Protein AF-A0A4P6FYK3-F1 (afdb_monomer)

Sequence (187 aa):
MLRNHRLADVAHRIHAAAPQYAPLLVTPVASDKRKGEVVAFIGQQVCFFERGSRMPLTGQPIEVMITRALYHRNASGHFDRDRVRALVIRVVTQDDMLIAHDGFECSGSMCRTTAAGAIGHGVTTLTPGRTDIFEADNVNSRFCGREDVPVRPGRVWIKRADTRRDVIRIEGLARLEDAQFAPAVRK

pLDDT: mean 89.69, std 10.21, range [47.53, 98.5]

Structure (mmCIF, N/CA/C/O backbone):
data_AF-A0A4P6FYK3-F1
#
_entry.id   AF-A0A4P6FYK3-F1
#
loop_
_atom_site.group_PDB
_atom_site.id
_atom_site.type_symbol
_atom_site.label_atom_id
_atom_site.label_alt_id
_atom_site.label_comp_id
_atom_site.label_asym_id
_atom_site.label_entity_id
_atom_site.label_seq_id
_atom_site.pdbx_PDB_ins_code
_atom_site.Cartn_x
_atom_site.Cartn_y
_atom_site.Cartn_z
_atom_site.occupancy
_atom_site.B_iso_or_equiv
_atom_site.auth_seq_id
_atom_site.auth_comp_id
_atom_site.auth_asym_id
_atom_site.auth_atom_id
_atom_site.pdbx_PDB_model_num
ATOM 1 N N . MET A 1 1 ? 1.228 4.231 -35.978 1.00 54.12 1 MET A N 1
ATOM 2 C CA . MET A 1 1 ? 0.745 2.913 -35.497 1.00 54.12 1 MET A CA 1
ATOM 3 C C . MET A 1 1 ? 1.777 2.132 -34.671 1.00 54.12 1 MET A C 1
ATOM 5 O O . MET A 1 1 ? 1.382 1.548 -33.676 1.00 54.12 1 MET A O 1
ATOM 9 N N . LEU A 1 2 ? 3.085 2.177 -34.970 1.00 53.56 2 LEU A N 1
ATOM 10 C CA . LEU A 1 2 ? 4.131 1.417 -34.243 1.00 53.56 2 LEU A CA 1
ATOM 11 C C . LEU A 1 2 ? 4.300 1.745 -32.736 1.00 53.56 2 LEU A C 1
ATOM 13 O O . LEU A 1 2 ? 4.697 0.879 -31.963 1.00 53.56 2 LEU A O 1
ATOM 17 N N . ARG A 1 3 ? 3.979 2.970 -32.289 1.00 61.03 3 ARG A N 1
ATOM 18 C CA . ARG A 1 3 ? 4.087 3.372 -30.867 1.00 61.03 3 ARG A CA 1
ATOM 19 C C . ARG A 1 3 ? 3.059 2.684 -29.957 1.00 61.03 3 ARG A C 1
ATOM 21 O O . ARG A 1 3 ? 3.379 2.404 -28.808 1.00 61.03 3 ARG A O 1
ATOM 28 N N . ASN A 1 4 ? 1.863 2.386 -30.470 1.00 61.88 4 ASN A N 1
ATOM 29 C CA . ASN A 1 4 ? 0.769 1.835 -29.661 1.00 61.88 4 ASN A CA 1
ATOM 30 C C . ASN A 1 4 ? 0.973 0.346 -29.352 1.00 61.88 4 ASN A C 1
ATOM 32 O O . ASN A 1 4 ? 0.699 -0.074 -28.234 1.00 61.88 4 ASN A O 1
ATOM 36 N N . HIS A 1 5 ? 1.530 -0.426 -30.292 1.00 63.72 5 HIS A N 1
ATOM 37 C CA . HIS A 1 5 ? 1.876 -1.831 -30.049 1.00 63.72 5 HIS A CA 1
ATOM 38 C C . HIS A 1 5 ? 2.931 -1.969 -28.947 1.00 63.72 5 HIS A C 1
ATOM 40 O O . HIS A 1 5 ? 2.741 -2.719 -27.997 1.00 63.72 5 HIS A O 1
ATOM 46 N N . ARG A 1 6 ? 3.979 -1.134 -28.987 1.00 71.50 6 ARG A N 1
ATOM 47 C CA . ARG A 1 6 ? 5.052 -1.168 -27.984 1.00 71.50 6 ARG A CA 1
ATOM 48 C C . ARG A 1 6 ? 4.566 -0.846 -26.566 1.00 71.50 6 ARG A C 1
ATOM 50 O O . ARG A 1 6 ? 5.101 -1.398 -25.611 1.00 71.50 6 ARG A O 1
ATOM 57 N N . LEU A 1 7 ? 3.579 0.042 -26.414 1.00 77.25 7 LEU A N 1
ATOM 58 C CA . LEU A 1 7 ? 2.997 0.373 -25.105 1.00 77.25 7 LEU A CA 1
ATOM 59 C C . LEU A 1 7 ? 2.086 -0.743 -24.581 1.00 77.25 7 LEU A C 1
ATOM 61 O O . LEU A 1 7 ? 2.170 -1.075 -23.400 1.00 77.25 7 LEU A O 1
ATOM 65 N N . ALA A 1 8 ? 1.291 -1.365 -25.454 1.00 77.81 8 ALA A N 1
ATOM 66 C CA . ALA A 1 8 ? 0.470 -2.517 -25.090 1.00 77.81 8 ALA A CA 1
ATOM 67 C C . ALA A 1 8 ? 1.334 -3.704 -24.623 1.00 77.81 8 ALA A C 1
ATOM 69 O O . ALA A 1 8 ? 1.023 -4.328 -23.609 1.00 77.81 8 ALA A O 1
ATOM 70 N N . ASP A 1 9 ? 2.468 -3.950 -25.285 1.00 84.81 9 ASP A N 1
ATOM 71 C CA . ASP A 1 9 ? 3.418 -5.000 -24.898 1.00 84.81 9 ASP A CA 1
ATOM 72 C C . ASP A 1 9 ? 4.080 -4.726 -23.538 1.00 84.81 9 ASP A C 1
ATOM 74 O O . ASP A 1 9 ? 4.395 -5.647 -22.783 1.00 84.81 9 ASP A O 1
ATOM 78 N N . VAL A 1 10 ? 4.330 -3.455 -23.202 1.00 84.62 10 VAL A N 1
ATOM 79 C CA . VAL A 1 10 ? 4.839 -3.071 -21.874 1.00 84.62 10 VAL A CA 1
ATOM 80 C C . VAL A 1 10 ? 3.760 -3.281 -20.813 1.00 84.62 10 VAL A C 1
ATOM 82 O O . VAL A 1 10 ? 4.032 -3.942 -19.815 1.00 84.62 10 VAL A O 1
ATOM 85 N N . ALA A 1 11 ? 2.536 -2.801 -21.042 1.00 83.12 11 ALA A N 1
ATOM 86 C CA . ALA A 1 11 ? 1.423 -2.983 -20.110 1.00 83.12 11 ALA A CA 1
ATOM 87 C C . ALA A 1 11 ? 1.133 -4.473 -19.847 1.00 83.12 11 ALA A C 1
ATOM 89 O O . ALA A 1 11 ? 0.970 -4.881 -18.696 1.00 83.12 11 ALA A O 1
ATOM 90 N N . HIS A 1 12 ? 1.155 -5.306 -20.892 1.00 84.25 12 HIS A N 1
ATOM 91 C CA . HIS A 1 12 ? 1.000 -6.755 -20.765 1.00 84.25 12 HIS A CA 1
ATOM 92 C C . HIS A 1 12 ? 2.110 -7.380 -19.906 1.00 84.25 12 HIS A C 1
ATOM 94 O O . HIS A 1 12 ? 1.827 -8.181 -19.016 1.00 84.25 12 HIS A O 1
ATOM 100 N N . ARG A 1 13 ? 3.373 -6.988 -20.122 1.00 88.31 13 ARG A N 1
ATOM 101 C CA . ARG A 1 13 ? 4.505 -7.475 -19.316 1.00 88.31 13 ARG A CA 1
ATOM 102 C C . ARG A 1 13 ? 4.402 -7.060 -17.852 1.00 88.31 13 ARG A C 1
ATOM 104 O O . ARG A 1 13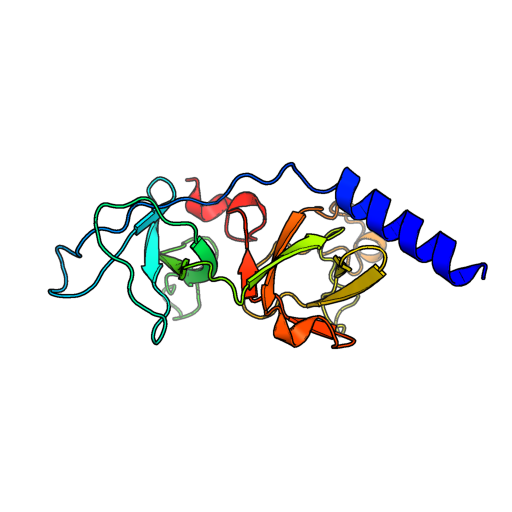 ? 4.632 -7.898 -16.986 1.00 88.31 13 ARG A O 1
ATOM 111 N N . ILE A 1 14 ? 4.006 -5.817 -17.575 1.00 89.94 14 ILE A N 1
ATOM 112 C CA . ILE A 1 14 ? 3.766 -5.333 -16.206 1.00 89.94 14 ILE A CA 1
ATOM 113 C C . ILE A 1 14 ? 2.693 -6.190 -15.526 1.00 89.94 14 ILE A C 1
ATOM 115 O O . ILE A 1 14 ? 2.888 -6.662 -14.408 1.00 89.94 14 ILE A O 1
ATOM 119 N N . HIS A 1 15 ? 1.576 -6.442 -16.211 1.00 87.31 15 HIS A N 1
ATOM 120 C CA . HIS A 1 15 ? 0.501 -7.271 -15.671 1.00 87.31 15 HIS A CA 1
ATOM 121 C C . HIS A 1 15 ? 0.919 -8.718 -15.412 1.00 87.31 15 HIS A C 1
ATOM 123 O O . HIS A 1 15 ? 0.510 -9.275 -14.396 1.00 87.31 15 HIS A O 1
ATOM 129 N N . ALA A 1 16 ? 1.712 -9.309 -16.307 1.00 86.94 16 ALA A N 1
ATOM 130 C CA . ALA A 1 16 ? 2.191 -10.681 -16.173 1.00 86.94 16 ALA A CA 1
ATOM 131 C C . ALA A 1 16 ? 3.235 -10.840 -15.055 1.00 86.94 16 ALA A C 1
ATOM 133 O O . ALA A 1 16 ? 3.285 -11.884 -14.412 1.00 86.94 16 ALA A O 1
ATOM 134 N N . ALA A 1 17 ? 4.061 -9.815 -14.824 1.00 90.12 17 ALA A N 1
ATOM 135 C CA . ALA A 1 17 ? 5.091 -9.831 -13.789 1.00 90.12 17 ALA A CA 1
ATOM 136 C C . ALA A 1 17 ? 4.541 -9.517 -12.389 1.00 90.12 17 ALA A C 1
ATOM 138 O O . ALA A 1 17 ? 5.078 -10.000 -11.392 1.00 90.12 17 ALA A O 1
ATOM 139 N N . ALA A 1 18 ? 3.486 -8.702 -12.298 1.00 89.00 18 ALA A N 1
ATOM 140 C CA . ALA A 1 18 ? 2.879 -8.354 -11.023 1.00 89.00 18 ALA A CA 1
ATOM 141 C C . ALA A 1 18 ? 2.215 -9.585 -10.375 1.00 89.00 18 ALA A C 1
ATOM 143 O O . ALA A 1 18 ? 1.457 -10.296 -11.042 1.00 89.00 18 ALA A O 1
ATOM 144 N N . PRO A 1 19 ? 2.411 -9.809 -9.063 1.00 91.62 19 PRO A N 1
ATOM 145 C CA . PRO A 1 19 ? 1.753 -10.891 -8.345 1.00 91.62 19 PRO A CA 1
ATOM 146 C C . PRO A 1 19 ? 0.232 -10.896 -8.535 1.00 91.62 19 PRO A C 1
ATOM 148 O O . PRO A 1 19 ? -0.406 -9.844 -8.716 1.00 91.62 19 PRO A O 1
ATOM 151 N N . GLN A 1 20 ? -0.361 -12.092 -8.449 1.00 93.44 20 GLN A N 1
ATOM 152 C CA . GLN A 1 20 ? -1.813 -12.228 -8.448 1.00 93.44 20 GLN A CA 1
ATOM 153 C C . GLN A 1 20 ? -2.395 -11.401 -7.302 1.00 93.44 20 GLN A C 1
ATOM 155 O O . GLN A 1 20 ? -1.904 -11.415 -6.174 1.00 93.44 20 GLN A O 1
ATOM 160 N N . TYR A 1 21 ? -3.437 -10.645 -7.622 1.00 94.19 21 TYR A N 1
ATOM 161 C CA . TYR A 1 21 ? -4.098 -9.804 -6.648 1.00 94.19 21 TYR A CA 1
ATOM 162 C C . TYR A 1 21 ? -4.925 -10.652 -5.682 1.00 94.19 21 TYR A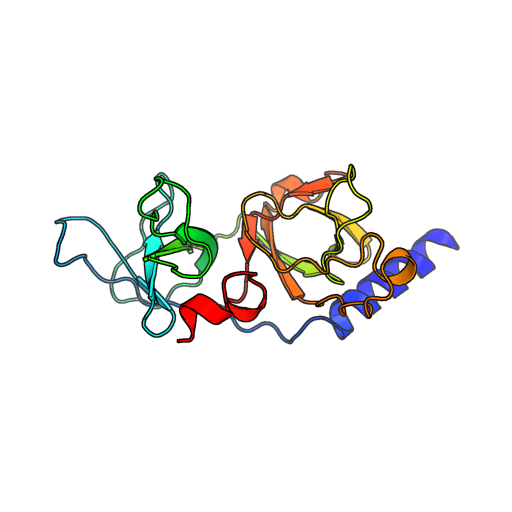 C 1
ATOM 164 O O . TYR A 1 21 ? -5.814 -11.394 -6.100 1.00 94.19 21 TYR A O 1
ATOM 172 N N . ALA A 1 22 ? -4.634 -10.484 -4.398 1.00 95.38 22 ALA A N 1
ATOM 173 C CA . ALA A 1 22 ? -5.471 -10.914 -3.296 1.00 95.38 22 ALA A CA 1
ATOM 174 C C . ALA A 1 22 ? -5.883 -9.652 -2.517 1.00 95.38 22 ALA A C 1
ATOM 176 O O . ALA A 1 22 ? -4.989 -8.906 -2.103 1.00 95.38 22 ALA A O 1
ATOM 177 N N . PRO A 1 23 ? -7.190 -9.384 -2.340 1.00 96.50 23 PRO A N 1
ATOM 178 C CA . PRO A 1 23 ? -7.662 -8.252 -1.552 1.00 96.50 23 PRO A CA 1
ATOM 179 C C . PRO A 1 23 ? -7.079 -8.262 -0.140 1.00 96.50 23 PRO A C 1
ATOM 181 O O . PRO A 1 23 ? -7.090 -9.292 0.540 1.00 96.50 23 PRO A O 1
ATOM 184 N N . LEU A 1 24 ? -6.609 -7.105 0.326 1.00 97.25 24 LEU A N 1
ATOM 185 C CA . LEU A 1 24 ? -6.179 -6.947 1.710 1.00 97.25 24 LEU A CA 1
ATOM 186 C C . LEU A 1 24 ? -7.412 -6.702 2.577 1.00 97.25 24 LEU A C 1
ATOM 188 O O . LEU A 1 24 ? -7.876 -5.572 2.740 1.00 97.25 24 LEU A O 1
ATOM 192 N N . LEU A 1 25 ? -7.965 -7.794 3.097 1.00 98.19 25 LEU A N 1
ATOM 193 C CA . LEU A 1 25 ? -9.151 -7.764 3.940 1.00 98.19 25 LEU A CA 1
ATOM 194 C C . LEU A 1 25 ? -8.775 -7.611 5.412 1.00 98.19 25 LEU A C 1
ATOM 196 O O . LEU A 1 25 ? -7.881 -8.290 5.917 1.00 98.19 25 LEU A O 1
ATOM 200 N N . VAL A 1 26 ? -9.512 -6.761 6.118 1.00 98.12 26 VAL A N 1
ATOM 201 C CA . VAL A 1 26 ? -9.439 -6.635 7.577 1.00 98.12 26 VAL A CA 1
ATOM 202 C C . VAL A 1 26 ? -10.841 -6.627 8.170 1.00 98.12 26 VAL A C 1
ATOM 204 O O . VAL A 1 26 ? -11.791 -6.203 7.518 1.00 98.12 26 VAL A O 1
ATOM 207 N N . THR A 1 27 ? -10.976 -7.061 9.423 1.00 98.50 27 THR A N 1
ATOM 208 C CA . THR A 1 27 ? -12.233 -6.929 10.175 1.00 98.50 27 THR A CA 1
ATOM 209 C C . THR A 1 27 ? -12.091 -5.776 11.168 1.00 98.50 27 THR A C 1
ATOM 211 O O . THR A 1 27 ? -11.293 -5.891 12.102 1.00 98.50 27 THR A O 1
ATOM 214 N N . PRO A 1 28 ? -12.809 -4.653 10.987 1.00 98.25 28 PRO A N 1
ATOM 215 C CA . PRO A 1 28 ? -12.739 -3.532 11.908 1.00 98.25 28 PRO A CA 1
ATOM 216 C C . PRO A 1 28 ? -13.360 -3.900 13.253 1.00 98.25 28 PRO A C 1
ATOM 218 O O . PRO A 1 28 ? -14.402 -4.555 13.314 1.00 98.25 28 PRO A O 1
ATOM 221 N N . VAL A 1 29 ? -12.755 -3.432 14.336 1.00 97.88 29 VAL A N 1
ATOM 222 C CA . VAL A 1 29 ? -13.224 -3.639 15.707 1.00 97.88 29 VAL A CA 1
ATOM 223 C C . VAL A 1 29 ? -13.247 -2.311 16.452 1.00 97.88 29 VAL A C 1
ATOM 225 O O . VAL A 1 29 ? -12.464 -1.404 16.161 1.00 97.88 29 VAL A O 1
ATOM 228 N N . ALA A 1 30 ? -14.161 -2.178 17.410 1.00 97.19 30 ALA A N 1
ATOM 229 C CA . ALA A 1 30 ? -14.177 -1.017 18.288 1.00 97.19 30 ALA A CA 1
ATOM 230 C C . ALA A 1 30 ? -12.888 -0.980 19.123 1.00 97.19 30 ALA A C 1
ATOM 232 O O . ALA A 1 30 ? -12.430 -2.013 19.612 1.00 97.19 30 ALA A O 1
ATOM 233 N N . SER A 1 31 ? -12.304 0.206 19.290 1.00 95.75 31 SER A N 1
ATOM 234 C CA . SER A 1 31 ? -11.166 0.381 20.186 1.00 95.75 31 SER A CA 1
ATOM 235 C C . SER A 1 31 ? -11.611 0.233 21.641 1.00 95.75 31 SER A C 1
ATOM 237 O O . SER A 1 31 ? -12.523 0.916 22.106 1.00 95.75 31 SER A O 1
ATOM 239 N N . ASP A 1 32 ? -10.905 -0.619 22.373 1.00 93.25 32 ASP A N 1
ATOM 240 C CA . ASP A 1 32 ? -10.979 -0.767 23.826 1.00 93.25 32 ASP A CA 1
ATOM 241 C C . ASP A 1 32 ? -10.421 0.460 24.569 1.00 93.25 32 ASP A C 1
ATOM 243 O O . ASP A 1 32 ? -10.887 0.810 25.652 1.00 93.25 32 ASP A O 1
ATOM 247 N N . LYS A 1 33 ? -9.440 1.149 23.974 1.00 93.25 33 LYS A N 1
ATOM 248 C CA . LYS A 1 33 ? -8.778 2.316 24.577 1.00 93.25 33 LYS A CA 1
ATOM 249 C C . LYS A 1 33 ? -9.523 3.627 24.375 1.00 93.25 33 LYS A C 1
ATOM 251 O O . LYS A 1 33 ? -9.346 4.547 25.174 1.00 93.25 33 LYS A O 1
ATOM 256 N N . ARG A 1 34 ? -10.284 3.769 23.287 1.00 90.38 34 ARG A N 1
ATOM 257 C CA . ARG A 1 34 ? -10.945 5.031 22.928 1.00 90.38 34 ARG A CA 1
ATOM 258 C C . ARG A 1 34 ? -12.349 4.791 22.402 1.00 90.38 34 ARG A C 1
ATOM 260 O O . ARG A 1 34 ? -12.545 4.285 21.300 1.00 90.38 34 ARG A O 1
ATOM 267 N N . LYS A 1 35 ? -13.337 5.226 23.185 1.00 91.38 35 LYS A N 1
ATOM 268 C CA . LYS A 1 35 ? -14.753 5.105 22.836 1.00 91.38 35 LYS A CA 1
ATOM 269 C C . LYS A 1 35 ? -15.036 5.804 21.502 1.00 91.38 35 LYS A C 1
ATOM 271 O O . LYS A 1 35 ? -14.762 6.990 21.354 1.00 91.38 35 LYS A O 1
ATOM 276 N N . GLY A 1 36 ? -15.611 5.060 20.559 1.00 87.81 36 GLY A N 1
ATOM 277 C CA . GLY A 1 36 ? -15.981 5.562 19.233 1.00 87.81 36 GLY A CA 1
ATOM 278 C C . GLY A 1 36 ? -14.868 5.508 18.182 1.00 87.81 36 GLY A C 1
ATOM 279 O O . GLY A 1 36 ? -15.151 5.769 17.016 1.00 87.81 36 GLY A O 1
ATOM 280 N N . GLU A 1 37 ? -13.633 5.140 18.545 1.00 93.31 37 GLU A N 1
ATOM 281 C CA . GLU A 1 37 ? -12.601 4.834 17.550 1.00 93.31 37 GLU A CA 1
ATOM 282 C C . GLU A 1 37 ? -12.736 3.387 17.057 1.00 93.31 37 GLU A C 1
ATOM 284 O O . GLU A 1 37 ? -13.125 2.482 17.799 1.00 93.31 37 GLU A O 1
ATOM 289 N N . VAL A 1 38 ? -12.388 3.175 15.789 1.00 96.75 38 VAL A N 1
ATOM 290 C CA . VAL A 1 38 ? -12.360 1.862 15.142 1.00 96.75 38 VAL A CA 1
ATOM 291 C C . VAL A 1 38 ? -10.923 1.566 14.726 1.00 96.75 38 VAL A C 1
ATOM 293 O O . VAL A 1 38 ? -10.230 2.432 14.188 1.00 96.75 38 VAL A O 1
ATOM 296 N N . VAL A 1 39 ? -10.476 0.342 14.980 1.00 97.88 39 VAL A N 1
ATOM 297 C CA . VAL A 1 39 ? -9.152 -0.158 14.598 1.00 97.88 39 VAL A CA 1
ATOM 298 C C . VAL A 1 39 ? -9.295 -1.453 13.813 1.00 97.88 39 VAL A C 1
ATOM 300 O O . VAL A 1 39 ? -10.368 -2.049 13.757 1.00 97.88 39 VAL A O 1
ATOM 303 N N . ALA A 1 40 ? -8.214 -1.890 13.190 1.00 98.19 40 ALA A N 1
ATOM 304 C CA . ALA A 1 40 ? -8.129 -3.206 12.579 1.00 98.19 40 ALA A CA 1
ATOM 305 C C . ALA A 1 40 ? -6.731 -3.790 12.793 1.00 98.19 40 ALA A C 1
ATOM 307 O O . ALA A 1 40 ? -5.853 -3.125 13.348 1.00 98.19 40 ALA A O 1
ATOM 308 N N . PHE A 1 41 ? -6.519 -5.021 12.341 1.00 97.81 41 PHE A N 1
ATOM 309 C CA . PHE A 1 41 ? -5.238 -5.707 12.465 1.00 97.81 41 PHE A CA 1
ATOM 310 C C . PHE A 1 41 ? -4.846 -6.349 11.137 1.00 97.81 41 PHE A C 1
ATOM 312 O O . PHE A 1 41 ? -5.687 -6.931 10.453 1.00 97.81 41 PHE A O 1
ATOM 319 N N . ILE A 1 42 ? -3.563 -6.243 10.791 1.00 96.38 42 ILE A N 1
ATOM 320 C CA . ILE A 1 42 ? -2.922 -7.010 9.718 1.00 96.38 42 ILE A CA 1
ATOM 321 C C . ILE A 1 42 ? -1.873 -7.886 10.400 1.00 96.38 42 ILE A C 1
ATOM 323 O O . ILE A 1 42 ? -0.870 -7.382 10.907 1.00 96.38 42 ILE A O 1
ATOM 327 N N . GLY A 1 43 ? -2.134 -9.192 10.486 1.00 93.62 43 GLY A N 1
ATOM 328 C CA . GLY A 1 43 ? -1.387 -10.059 11.399 1.00 93.62 43 GLY A CA 1
ATOM 329 C C . GLY A 1 43 ? -1.541 -9.568 12.843 1.00 93.62 43 GLY A C 1
ATOM 330 O O . GLY A 1 43 ? -2.658 -9.370 13.313 1.00 93.62 43 GLY A O 1
ATOM 331 N N . GLN A 1 44 ? -0.424 -9.327 13.530 1.00 94.38 44 GLN A N 1
ATOM 332 C CA . GLN A 1 44 ? -0.413 -8.771 14.893 1.00 94.38 44 GLN A CA 1
ATOM 333 C C . GLN A 1 44 ? -0.344 -7.235 14.924 1.00 94.38 44 GLN A C 1
ATOM 335 O O . GLN A 1 44 ? -0.442 -6.616 15.984 1.00 94.38 44 GLN A O 1
ATOM 340 N N . GLN A 1 45 ? -0.185 -6.592 13.767 1.00 97.00 45 GLN A N 1
ATOM 341 C CA . GLN A 1 45 ? 0.050 -5.160 13.697 1.00 97.00 45 GLN A CA 1
ATOM 342 C C . GLN A 1 45 ? -1.257 -4.377 13.750 1.00 97.00 45 GLN A C 1
ATOM 344 O O . GLN A 1 45 ? -2.109 -4.482 12.865 1.00 97.00 45 GLN A O 1
ATOM 349 N N . VAL A 1 46 ? -1.380 -3.522 14.768 1.00 97.31 46 VAL A N 1
ATOM 350 C CA . VAL A 1 46 ? -2.507 -2.592 14.883 1.00 97.31 46 VAL A CA 1
ATOM 351 C C . VAL A 1 46 ? -2.515 -1.589 13.729 1.00 97.31 46 VAL A C 1
ATOM 353 O O . VAL A 1 46 ? -1.480 -1.023 13.355 1.00 97.31 46 VAL A O 1
ATOM 356 N N . CYS A 1 47 ? -3.704 -1.360 13.186 1.00 98.12 47 CYS A N 1
ATOM 357 C CA . CYS A 1 47 ? -3.969 -0.464 12.074 1.00 98.12 47 CYS A CA 1
ATOM 358 C C . CYS A 1 47 ? -5.020 0.577 12.471 1.00 98.12 47 CYS A C 1
ATOM 360 O O . CYS A 1 47 ? -6.063 0.247 13.040 1.00 98.12 47 CYS A O 1
ATOM 362 N N . PHE A 1 48 ? -4.761 1.835 12.125 1.00 97.69 48 PHE A N 1
ATOM 363 C CA . PHE A 1 48 ? -5.694 2.943 12.298 1.00 97.69 48 PHE A CA 1
ATOM 364 C C . PHE A 1 48 ? -6.286 3.346 10.957 1.00 97.69 48 PHE A C 1
ATOM 366 O O . PHE A 1 48 ? -5.557 3.489 9.974 1.00 97.69 48 PHE A O 1
ATOM 373 N N . PHE A 1 49 ? -7.588 3.606 10.926 1.00 97.38 49 PHE A N 1
ATOM 374 C CA . PHE A 1 49 ? -8.208 4.194 9.747 1.00 97.38 49 PHE A CA 1
ATOM 375 C C . PHE A 1 49 ? -7.766 5.652 9.570 1.00 97.38 49 PHE A C 1
ATOM 377 O O . PHE A 1 49 ? -7.615 6.406 10.537 1.00 97.38 49 PHE A O 1
ATOM 384 N N . GLU A 1 50 ? -7.521 6.051 8.324 1.00 95.56 50 GLU A N 1
ATOM 385 C CA . GLU A 1 50 ? -7.084 7.399 7.983 1.00 95.56 50 GLU A CA 1
ATOM 386 C C . GLU A 1 50 ? -8.092 8.452 8.470 1.00 95.56 50 GLU A C 1
ATOM 388 O O . GLU A 1 50 ? -9.307 8.322 8.296 1.00 95.56 50 GLU A O 1
ATOM 393 N N . ARG A 1 51 ? -7.588 9.527 9.085 1.00 92.19 51 ARG A N 1
ATOM 394 C CA . ARG A 1 51 ? -8.434 10.611 9.598 1.00 92.19 51 ARG A CA 1
ATOM 395 C C . ARG A 1 51 ? -9.174 11.300 8.454 1.00 92.19 51 ARG A C 1
ATOM 397 O O . ARG A 1 51 ? -8.568 11.629 7.441 1.00 92.19 51 ARG A O 1
ATOM 404 N N . GLY A 1 52 ? -10.464 11.558 8.650 1.00 88.56 52 GLY A N 1
ATOM 405 C CA . GLY A 1 52 ? -11.324 12.177 7.638 1.00 88.56 52 GLY A CA 1
ATOM 406 C C . GLY A 1 52 ? -11.849 11.203 6.579 1.00 88.56 52 GLY A C 1
ATOM 407 O O . GLY A 1 52 ? -12.690 11.594 5.777 1.00 88.56 52 GLY A O 1
ATOM 408 N N . SER A 1 53 ? -11.410 9.939 6.589 1.00 89.06 53 SER A N 1
ATOM 409 C CA . SER A 1 53 ? -12.047 8.891 5.790 1.00 89.06 53 SER A CA 1
ATOM 410 C C . SER A 1 53 ? -13.357 8.427 6.435 1.00 89.06 53 SER A C 1
ATOM 412 O O . SER A 1 53 ? -13.580 8.598 7.638 1.00 89.06 53 SER A O 1
ATOM 414 N N . ARG A 1 54 ? -14.244 7.832 5.630 1.00 88.69 54 ARG A N 1
ATOM 415 C CA . ARG A 1 54 ? -15.472 7.210 6.132 1.00 88.69 54 ARG A CA 1
ATOM 416 C C . ARG A 1 54 ? -15.103 6.051 7.059 1.00 88.69 54 ARG A C 1
ATOM 418 O O . ARG A 1 54 ? -14.455 5.102 6.622 1.00 88.69 54 ARG A O 1
ATOM 425 N N . MET A 1 55 ? -15.541 6.116 8.316 1.00 93.12 55 MET A N 1
ATOM 426 C CA . MET A 1 5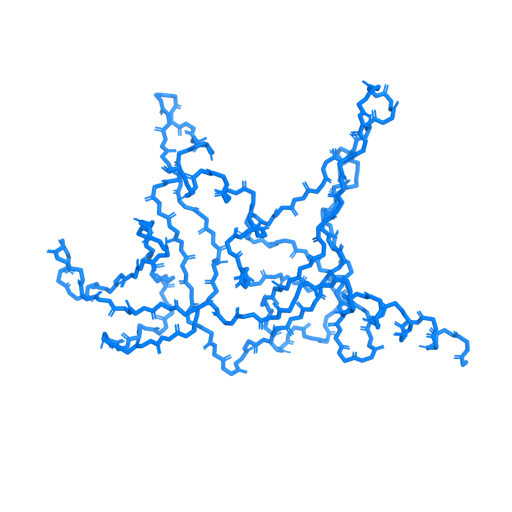5 ? -15.343 5.015 9.257 1.00 93.12 55 MET A CA 1
ATOM 427 C C . MET A 1 55 ? -16.183 3.802 8.844 1.00 93.12 55 MET A C 1
ATOM 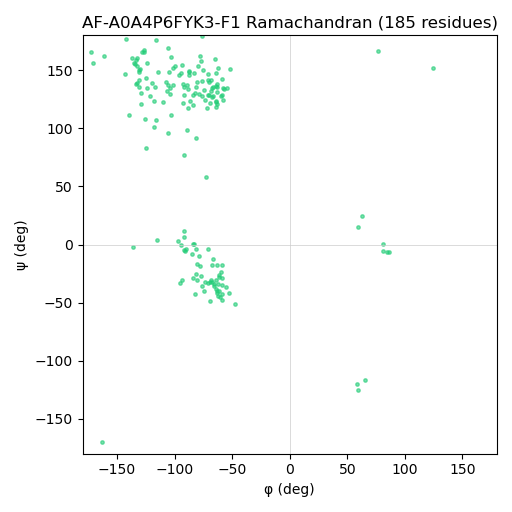429 O O . MET A 1 55 ? -17.370 3.964 8.537 1.00 93.12 55 MET A O 1
ATOM 433 N N . PRO A 1 56 ? -15.591 2.599 8.812 1.00 95.06 56 PRO A N 1
ATOM 434 C CA . PRO A 1 56 ? -16.328 1.396 8.470 1.00 95.06 56 PRO A CA 1
ATOM 435 C C . PRO A 1 56 ? -17.177 0.893 9.638 1.00 95.06 56 PRO A C 1
ATOM 437 O O . PRO A 1 56 ? -16.941 1.228 10.800 1.00 95.06 56 PRO A O 1
ATOM 440 N N . LEU A 1 57 ? -18.143 0.033 9.317 1.00 95.25 57 LEU A N 1
ATOM 441 C CA . LEU A 1 57 ? -18.870 -0.739 10.318 1.00 95.25 57 LEU A CA 1
ATOM 442 C C . LEU A 1 57 ? -17.951 -1.807 10.921 1.00 95.25 57 LEU A C 1
ATOM 444 O O . LEU A 1 57 ? -17.143 -2.422 10.225 1.00 95.25 57 LEU A O 1
ATOM 448 N N . THR A 1 58 ? -18.082 -2.031 12.224 1.00 97.25 58 THR A N 1
ATOM 449 C CA . THR A 1 58 ? -17.326 -3.065 12.935 1.00 97.25 58 THR A CA 1
ATOM 450 C C . THR A 1 58 ? -17.866 -4.461 12.638 1.00 97.25 58 THR A C 1
ATOM 452 O O . THR A 1 58 ? -19.066 -4.637 12.438 1.00 97.25 58 THR A O 1
ATOM 455 N N . GLY A 1 59 ? -16.991 -5.466 12.678 1.00 97.75 59 GLY A N 1
ATOM 456 C CA . GLY A 1 59 ? -17.353 -6.884 12.604 1.00 97.75 59 GLY A CA 1
ATOM 457 C C . GLY A 1 59 ? -17.540 -7.444 11.194 1.00 97.75 59 GLY A C 1
ATOM 458 O O . GLY A 1 59 ? -17.698 -8.652 11.053 1.00 97.75 59 GLY A O 1
ATOM 459 N N . GLN A 1 60 ? -17.490 -6.611 10.152 1.00 96.75 60 GLN A N 1
ATOM 460 C CA . GLN A 1 60 ? -17.570 -7.063 8.761 1.00 96.75 60 GLN A CA 1
ATOM 461 C C . GLN A 1 60 ? -16.200 -6.974 8.085 1.00 96.75 60 GLN A C 1
ATOM 463 O O . GLN A 1 60 ? -15.560 -5.925 8.180 1.00 96.75 60 GLN A O 1
ATOM 468 N N . PRO A 1 61 ? -15.742 -8.029 7.388 1.00 98.06 61 PRO A N 1
ATOM 469 C CA . PRO A 1 61 ? -14.549 -7.941 6.562 1.00 98.06 61 PRO A CA 1
ATOM 470 C C . PRO A 1 61 ? -14.714 -6.856 5.497 1.00 98.06 61 PRO A C 1
ATOM 472 O O . PRO A 1 61 ? -15.702 -6.838 4.763 1.00 98.06 61 PRO A O 1
ATOM 475 N N . ILE A 1 62 ? -13.736 -5.964 5.407 1.00 97.81 62 ILE A N 1
ATOM 476 C CA . ILE A 1 62 ? -13.676 -4.912 4.397 1.00 97.81 62 ILE A CA 1
ATOM 477 C C . ILE A 1 62 ? -12.317 -4.920 3.726 1.00 97.81 62 ILE A C 1
ATOM 479 O O . ILE A 1 62 ? -11.306 -5.260 4.342 1.00 97.81 62 ILE A O 1
ATOM 483 N N . GLU A 1 63 ? -12.294 -4.487 2.474 1.00 98.31 63 GLU A N 1
ATOM 484 C CA . GLU A 1 63 ? -11.045 -4.263 1.776 1.00 98.31 63 GLU A CA 1
ATOM 485 C C . GLU A 1 63 ? -10.429 -2.912 2.143 1.00 98.31 63 GLU A C 1
ATOM 487 O O . GLU A 1 63 ? -11.104 -1.875 2.188 1.00 98.31 63 GLU A O 1
ATOM 492 N N . VAL A 1 64 ? -9.121 -2.928 2.389 1.00 98.31 64 VAL A N 1
ATOM 493 C CA . VAL A 1 64 ? -8.346 -1.742 2.734 1.00 98.31 64 VAL A CA 1
ATOM 494 C C . VAL A 1 64 ? -7.059 -1.653 1.924 1.00 98.31 64 VAL A C 1
ATOM 496 O O . VAL A 1 64 ? -6.542 -2.633 1.399 1.00 98.31 64 VAL A O 1
ATOM 499 N N . MET A 1 65 ? -6.515 -0.446 1.863 1.00 98.06 65 MET A N 1
ATOM 500 C CA . MET A 1 65 ? -5.166 -0.170 1.382 1.00 98.06 65 MET A CA 1
ATOM 501 C C . MET A 1 65 ? -4.303 0.354 2.528 1.00 98.06 65 MET A C 1
ATOM 503 O O . MET A 1 65 ? -4.810 1.044 3.418 1.00 98.06 65 MET A O 1
ATOM 507 N N . ILE A 1 66 ? -3.001 0.069 2.502 1.00 98.12 66 ILE A N 1
ATOM 508 C CA . ILE A 1 66 ? -2.044 0.615 3.477 1.00 98.12 66 ILE A CA 1
ATOM 509 C C . ILE A 1 66 ? -1.523 1.947 2.945 1.00 98.12 66 ILE A C 1
ATOM 511 O O . ILE A 1 66 ? -0.886 1.985 1.896 1.00 98.12 66 ILE A O 1
ATOM 515 N N . THR A 1 67 ? -1.773 3.043 3.656 1.00 97.12 67 THR A N 1
ATOM 516 C CA . THR A 1 67 ? -1.398 4.385 3.184 1.00 97.12 67 THR A CA 1
ATOM 517 C C . THR A 1 67 ? -0.036 4.834 3.703 1.00 97.12 67 THR A C 1
ATOM 519 O O . THR A 1 67 ? 0.654 5.584 3.018 1.00 97.12 67 THR A O 1
ATOM 522 N N . ARG A 1 68 ? 0.369 4.390 4.902 1.00 95.62 68 ARG A N 1
ATOM 523 C CA . ARG A 1 68 ? 1.694 4.651 5.503 1.00 95.62 68 ARG A CA 1
ATOM 524 C C . ARG A 1 68 ? 1.906 3.850 6.786 1.00 95.62 68 ARG A C 1
ATOM 526 O O . ARG A 1 68 ? 0.939 3.397 7.401 1.00 95.62 68 ARG A O 1
ATOM 533 N N . ALA A 1 69 ? 3.148 3.782 7.255 1.00 96.62 69 ALA A N 1
ATOM 534 C CA . ALA A 1 69 ? 3.465 3.340 8.609 1.00 96.62 69 ALA A CA 1
ATOM 535 C C . ALA A 1 69 ? 3.585 4.519 9.591 1.00 96.62 69 ALA A C 1
ATOM 537 O O . ALA A 1 69 ? 3.874 5.663 9.230 1.00 96.62 69 ALA A O 1
ATOM 538 N N . LEU A 1 70 ? 3.345 4.232 10.868 1.00 96.12 70 LEU A N 1
ATOM 539 C CA . LEU A 1 70 ? 3.659 5.100 11.996 1.00 96.12 70 LEU A CA 1
ATOM 540 C C . LEU A 1 70 ? 4.807 4.466 12.768 1.00 96.12 70 LEU A C 1
ATOM 542 O O . LEU A 1 70 ? 4.670 3.352 13.263 1.00 96.12 70 LEU A O 1
ATOM 546 N N . TYR A 1 71 ? 5.902 5.196 12.919 1.00 95.75 71 TYR A N 1
ATOM 547 C CA . TYR A 1 71 ? 7.113 4.710 13.573 1.00 95.75 71 TYR A CA 1
ATOM 548 C C . TYR A 1 71 ? 7.206 5.195 15.020 1.00 95.75 71 TYR A C 1
ATOM 550 O O . TYR A 1 71 ? 6.663 6.249 15.381 1.00 95.75 71 TYR A O 1
ATOM 558 N N . HIS A 1 72 ? 7.915 4.438 15.856 1.00 95.25 72 HIS A N 1
ATOM 559 C CA . HIS A 1 72 ? 8.393 4.954 17.136 1.00 95.25 72 HIS A CA 1
ATOM 560 C C . HIS A 1 72 ? 9.417 6.078 16.919 1.00 95.25 72 HIS A C 1
ATOM 562 O O . HIS A 1 72 ? 9.995 6.215 15.842 1.00 95.25 72 HIS A O 1
ATOM 568 N N . ARG A 1 73 ? 9.628 6.907 17.946 1.00 94.69 73 ARG A N 1
ATOM 569 C CA . ARG A 1 73 ? 10.748 7.855 17.980 1.00 94.69 73 ARG A CA 1
ATOM 570 C C . ARG A 1 73 ? 11.850 7.294 18.874 1.00 94.69 73 ARG A C 1
ATOM 572 O O . ARG A 1 73 ? 11.541 6.749 19.933 1.00 94.69 73 ARG A O 1
ATOM 579 N N . ASN A 1 74 ? 13.101 7.415 18.444 1.00 94.62 74 ASN A N 1
ATOM 580 C CA . ASN A 1 74 ? 14.267 7.063 19.251 1.00 94.62 74 ASN A CA 1
ATOM 581 C C . ASN A 1 74 ? 14.551 8.141 20.318 1.00 94.62 74 ASN A C 1
ATOM 583 O O . ASN A 1 74 ? 13.847 9.151 20.395 1.00 94.62 74 ASN A O 1
ATOM 587 N N . ALA A 1 75 ? 15.589 7.939 21.137 1.00 94.62 75 ALA A N 1
ATOM 588 C CA . ALA A 1 75 ? 15.970 8.880 22.198 1.00 94.62 75 ALA A CA 1
ATOM 589 C C . ALA A 1 75 ? 16.293 10.295 21.675 1.00 94.62 75 ALA A C 1
ATOM 591 O O . ALA A 1 75 ? 16.061 11.277 22.371 1.00 94.62 75 ALA A O 1
ATOM 592 N N . SER A 1 76 ? 16.764 10.409 20.430 1.00 94.00 76 SER A N 1
ATOM 593 C CA . SER A 1 76 ? 17.040 11.683 19.751 1.00 94.00 76 SER A CA 1
ATOM 594 C C . SER A 1 76 ? 15.796 12.317 19.112 1.00 94.00 76 SER A C 1
ATOM 596 O O . SER A 1 76 ? 15.892 13.360 18.473 1.00 94.00 76 SER A O 1
ATOM 598 N N . GLY A 1 77 ? 14.624 11.687 19.232 1.00 93.69 77 GLY A N 1
ATOM 599 C CA . GLY A 1 77 ? 13.368 12.166 18.658 1.00 93.69 77 GLY A CA 1
ATOM 600 C C . GLY A 1 77 ? 13.170 11.842 17.172 1.00 93.69 77 GLY A C 1
ATOM 601 O O . GLY A 1 77 ? 12.120 12.185 16.622 1.00 93.69 77 GLY A O 1
ATOM 602 N N . HIS A 1 78 ? 14.110 11.162 16.513 1.00 93.62 78 HIS A N 1
ATOM 603 C CA . HIS A 1 78 ? 13.987 10.746 15.111 1.00 93.62 78 HIS A CA 1
ATOM 604 C C . HIS A 1 78 ? 13.134 9.484 14.968 1.00 93.62 78 HIS A C 1
ATOM 606 O O . HIS A 1 78 ? 13.046 8.684 15.897 1.00 93.62 78 HIS A O 1
ATOM 612 N N . PHE A 1 79 ? 12.495 9.300 13.809 1.00 92.25 79 PHE A N 1
ATOM 613 C CA . PHE A 1 79 ? 11.724 8.087 13.535 1.00 92.25 79 PHE A CA 1
ATOM 614 C C . PHE A 1 79 ? 12.638 6.865 13.441 1.00 92.25 79 PHE A C 1
ATOM 616 O O . PHE A 1 79 ? 13.599 6.861 12.677 1.00 92.25 79 PHE A O 1
ATOM 623 N N . ASP A 1 80 ? 12.297 5.830 14.197 1.00 93.50 80 ASP A N 1
ATOM 624 C CA . ASP A 1 80 ? 12.947 4.528 14.163 1.00 93.50 80 ASP A CA 1
ATOM 625 C C . ASP A 1 80 ? 12.241 3.647 13.123 1.00 93.50 80 ASP A C 1
ATOM 627 O O . ASP A 1 80 ? 11.158 3.108 13.375 1.00 93.50 80 ASP A O 1
ATOM 631 N N . ARG A 1 81 ? 12.825 3.561 11.920 1.00 90.62 81 ARG A N 1
ATOM 632 C CA . ARG A 1 81 ? 12.233 2.838 10.781 1.00 90.62 81 ARG A CA 1
ATOM 633 C C . ARG A 1 81 ? 12.179 1.323 10.986 1.00 90.62 81 ARG A C 1
ATOM 635 O O . ARG A 1 81 ? 11.369 0.667 10.337 1.00 90.62 81 ARG A O 1
ATOM 642 N N . ASP A 1 82 ? 12.952 0.794 11.930 1.00 91.69 82 ASP A N 1
ATOM 643 C CA . ASP A 1 82 ? 12.942 -0.625 12.289 1.00 91.69 82 ASP A CA 1
ATOM 644 C C . ASP A 1 82 ? 11.841 -0.967 13.300 1.00 91.69 82 ASP A C 1
ATOM 646 O O . ASP A 1 82 ? 11.598 -2.142 13.589 1.00 91.69 82 ASP A O 1
ATOM 650 N N . ARG A 1 83 ? 11.155 0.052 13.839 1.00 93.00 83 ARG A N 1
ATOM 651 C CA . ARG A 1 83 ? 10.112 -0.087 14.859 1.00 93.00 83 ARG A CA 1
ATOM 652 C C . ARG A 1 83 ? 8.813 0.569 14.417 1.00 93.00 83 ARG A C 1
ATOM 654 O O . ARG A 1 83 ? 8.472 1.693 14.811 1.00 93.00 83 ARG A O 1
ATOM 661 N N . VAL A 1 84 ? 8.045 -0.180 13.633 1.00 95.94 84 VAL A N 1
ATOM 662 C CA . VAL A 1 84 ? 6.674 0.188 13.276 1.00 95.94 84 VAL A CA 1
ATOM 663 C C . VAL A 1 84 ? 5.790 0.079 14.515 1.00 95.94 84 VAL A C 1
ATOM 665 O O . VAL A 1 84 ? 5.683 -0.963 15.148 1.00 95.94 84 VAL A O 1
ATOM 668 N N . ARG A 1 85 ? 5.155 1.191 14.878 1.00 96.38 85 ARG A N 1
ATOM 669 C CA . ARG A 1 85 ? 4.179 1.265 15.968 1.00 96.38 85 ARG A CA 1
ATOM 670 C C . ARG A 1 85 ? 2.796 0.821 15.505 1.00 96.38 85 ARG A C 1
ATOM 672 O O . ARG A 1 85 ? 2.068 0.180 16.254 1.00 96.38 85 ARG A O 1
ATOM 679 N N . ALA A 1 86 ? 2.401 1.266 14.316 1.00 97.12 86 ALA A N 1
ATOM 680 C CA . ALA A 1 86 ? 1.088 1.018 13.732 1.00 97.12 86 ALA A CA 1
ATOM 681 C C . ALA A 1 86 ? 1.108 1.263 12.225 1.00 97.12 86 ALA A C 1
ATOM 683 O O . ALA A 1 86 ? 1.970 1.986 11.726 1.00 97.12 86 ALA A O 1
ATOM 684 N N . LEU A 1 87 ? 0.109 0.744 11.522 1.00 97.88 87 LEU A N 1
ATOM 685 C CA . LEU A 1 87 ? -0.164 1.113 10.134 1.00 97.88 87 LEU A CA 1
ATOM 686 C C . LEU A 1 87 ? -1.327 2.099 10.065 1.00 97.88 87 LEU A C 1
ATOM 688 O O . LEU A 1 87 ? -2.208 2.108 10.926 1.00 97.88 87 LEU A O 1
ATOM 692 N N . VAL A 1 88 ? -1.333 2.939 9.035 1.00 97.81 88 VAL A N 1
ATOM 693 C CA . VAL A 1 88 ? -2.514 3.705 8.640 1.00 97.81 88 VAL A CA 1
ATOM 694 C C . VAL A 1 88 ? -3.102 3.044 7.407 1.00 97.81 88 VAL A C 1
ATOM 696 O O . VAL A 1 88 ? -2.389 2.772 6.440 1.00 97.81 88 VAL A O 1
ATOM 699 N N . ILE A 1 89 ? -4.400 2.779 7.462 1.00 97.94 89 ILE A N 1
ATOM 700 C CA . ILE A 1 89 ? -5.156 2.126 6.402 1.00 97.94 89 ILE A CA 1
ATOM 701 C C . ILE A 1 89 ? -6.330 2.998 5.969 1.00 97.94 89 ILE A C 1
ATOM 703 O O . ILE A 1 89 ? -6.828 3.829 6.732 1.00 97.94 89 ILE A O 1
ATOM 707 N N . ARG A 1 90 ? -6.799 2.795 4.744 1.00 97.25 90 ARG A N 1
ATOM 708 C CA . ARG A 1 90 ? -8.018 3.418 4.223 1.00 97.25 90 ARG A CA 1
ATOM 709 C C . ARG A 1 90 ? -8.890 2.356 3.579 1.00 97.25 90 ARG A C 1
ATOM 711 O O . ARG A 1 90 ? -8.369 1.462 2.922 1.00 97.25 90 ARG A O 1
ATOM 718 N N . VAL A 1 91 ? -10.203 2.465 3.759 1.00 97.94 91 VAL A N 1
ATOM 719 C CA . VAL A 1 91 ? -11.173 1.610 3.064 1.00 97.94 91 VAL A CA 1
ATOM 720 C C . VAL A 1 91 ? -11.073 1.858 1.561 1.00 97.94 91 VAL A C 1
ATOM 722 O O . VAL A 1 91 ? -11.070 3.014 1.136 1.00 97.94 91 VAL A O 1
ATOM 725 N N . VAL A 1 92 ? -10.987 0.786 0.777 1.00 97.62 92 VAL A N 1
ATOM 726 C CA . VAL A 1 92 ? -11.055 0.872 -0.685 1.00 97.62 92 VAL A CA 1
ATOM 727 C C . VAL A 1 92 ? -12.486 1.215 -1.086 1.00 97.62 92 VAL A C 1
ATOM 729 O O . VAL A 1 92 ? -13.437 0.567 -0.645 1.00 97.62 92 VAL A O 1
ATOM 732 N N . THR A 1 93 ? -12.658 2.243 -1.914 1.00 96.94 93 THR A N 1
ATOM 733 C CA . THR A 1 93 ? -13.970 2.645 -2.435 1.00 96.94 93 THR A CA 1
ATOM 734 C C . THR A 1 93 ? -14.044 2.492 -3.949 1.00 96.94 93 THR A C 1
ATOM 736 O O . THR A 1 93 ? -13.069 2.177 -4.630 1.00 96.94 93 THR A O 1
ATOM 739 N N . GLN A 1 94 ? -15.224 2.760 -4.506 1.00 96.62 94 GLN A N 1
ATOM 740 C CA . GLN A 1 94 ? -15.420 2.805 -5.953 1.00 96.62 94 GLN A CA 1
ATOM 741 C C . GLN A 1 94 ? -14.599 3.909 -6.632 1.00 96.62 94 GLN A C 1
ATOM 743 O O . GLN A 1 94 ? -14.366 3.816 -7.831 1.00 96.62 94 GLN A O 1
ATOM 748 N N . ASP A 1 95 ? -14.110 4.908 -5.893 1.00 97.00 95 ASP A N 1
ATOM 749 C CA . ASP A 1 95 ? -13.240 5.960 -6.432 1.00 97.00 95 ASP A CA 1
ATOM 750 C C . ASP A 1 95 ? -11.789 5.500 -6.589 1.00 97.00 95 ASP A C 1
ATOM 752 O O . ASP A 1 95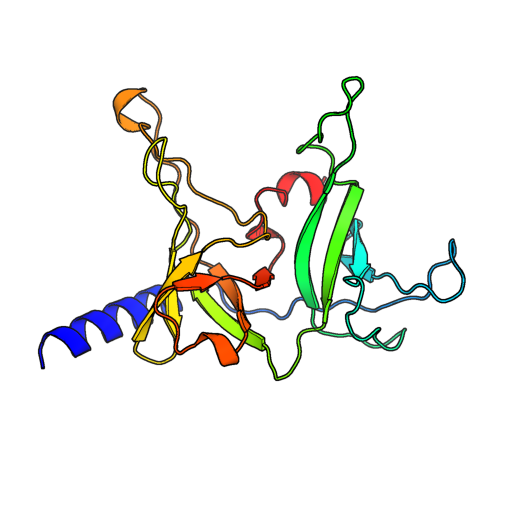 ? -10.976 6.208 -7.188 1.00 97.00 95 ASP A O 1
ATOM 756 N N . ASP A 1 96 ? -11.451 4.332 -6.046 1.00 97.31 96 ASP A N 1
ATOM 757 C CA . ASP A 1 96 ? -10.119 3.760 -6.110 1.00 97.31 96 ASP A CA 1
ATOM 758 C C . ASP A 1 96 ? -10.014 2.757 -7.268 1.00 97.31 96 ASP A C 1
ATOM 760 O O . ASP A 1 96 ? -10.968 2.060 -7.640 1.00 97.31 96 ASP A O 1
ATOM 764 N N . MET A 1 97 ? -8.829 2.699 -7.871 1.00 96.69 97 MET A N 1
ATOM 765 C CA . MET A 1 97 ? -8.487 1.769 -8.940 1.00 96.69 97 MET A CA 1
ATOM 766 C C . MET A 1 97 ? -7.189 1.053 -8.608 1.00 96.69 97 MET A C 1
ATOM 768 O O . MET A 1 97 ? -6.190 1.692 -8.279 1.00 96.69 97 MET A O 1
ATOM 772 N N . LEU A 1 98 ? -7.211 -0.270 -8.727 1.00 96.88 98 LEU A N 1
ATOM 773 C CA . LEU A 1 98 ? -6.026 -1.099 -8.592 1.00 96.88 98 LEU A CA 1
ATOM 774 C C . LEU A 1 98 ? -5.261 -1.115 -9.914 1.00 96.88 98 LEU A C 1
ATOM 776 O O . LEU A 1 98 ? -5.842 -1.400 -10.963 1.00 96.88 98 LEU A O 1
ATOM 780 N N . ILE A 1 99 ? -3.959 -0.862 -9.858 1.00 95.62 99 ILE A N 1
ATOM 781 C CA . ILE A 1 99 ? -3.075 -0.900 -11.026 1.00 95.62 99 ILE A CA 1
ATOM 782 C C . ILE A 1 99 ? -1.832 -1.730 -10.733 1.00 95.62 99 ILE A C 1
ATOM 784 O O . ILE A 1 99 ? -1.374 -1.794 -9.593 1.00 95.62 99 ILE A O 1
ATOM 788 N N . ALA A 1 100 ? -1.298 -2.374 -11.767 1.00 96.19 100 ALA A N 1
ATOM 789 C CA . ALA A 1 100 ? -0.022 -3.076 -11.690 1.00 96.19 100 ALA A CA 1
ATOM 790 C C . ALA A 1 100 ? 1.132 -2.115 -12.006 1.00 96.19 100 ALA A C 1
ATOM 792 O O . ALA A 1 100 ? 0.952 -1.188 -12.799 1.00 96.19 100 ALA A O 1
ATOM 793 N N . HIS A 1 101 ? 2.302 -2.353 -11.416 1.00 95.31 101 HIS A N 1
ATOM 794 C CA . HIS A 1 101 ? 3.534 -1.619 -11.707 1.00 95.31 101 HIS A CA 1
ATOM 795 C C . HIS A 1 101 ? 4.726 -2.566 -11.877 1.00 95.31 101 HIS A C 1
ATOM 797 O O . HIS A 1 101 ? 4.713 -3.675 -11.340 1.00 95.31 101 HIS A O 1
ATOM 803 N N . ASP A 1 102 ? 5.752 -2.136 -12.610 1.00 94.25 102 ASP A N 1
ATOM 804 C CA . ASP A 1 102 ? 7.007 -2.887 -12.804 1.00 94.25 102 ASP A CA 1
ATOM 805 C C . ASP A 1 102 ? 7.965 -2.817 -11.607 1.00 94.25 102 ASP A C 1
ATOM 807 O O . ASP A 1 102 ? 8.833 -3.673 -11.462 1.00 94.25 102 ASP A O 1
ATOM 811 N N . GLY A 1 103 ? 7.775 -1.844 -10.722 1.00 93.06 103 GLY A N 1
ATOM 812 C CA . GLY A 1 103 ? 8.581 -1.677 -9.515 1.00 93.06 103 GLY A CA 1
ATOM 813 C C . GLY A 1 103 ? 9.186 -0.286 -9.454 1.00 93.06 103 GLY A C 1
ATOM 814 O O . GLY A 1 103 ? 9.381 0.364 -10.473 1.00 93.06 103 GLY A O 1
ATOM 815 N N . PHE A 1 104 ? 9.434 0.192 -8.239 1.00 92.81 104 PHE A N 1
ATOM 816 C CA . PHE A 1 104 ? 10.015 1.511 -8.037 1.00 92.81 104 PHE A CA 1
ATOM 817 C C . PHE A 1 104 ? 11.529 1.400 -7.954 1.00 92.81 104 PHE A C 1
ATOM 819 O O . PHE A 1 104 ? 12.061 0.537 -7.253 1.00 92.81 104 PHE A O 1
ATOM 826 N N . GLU A 1 105 ? 12.209 2.306 -8.641 1.00 88.75 105 GLU A N 1
ATOM 827 C CA . GLU A 1 105 ? 13.657 2.448 -8.590 1.00 88.75 105 GLU A CA 1
ATOM 828 C C . GLU A 1 105 ? 13.999 3.919 -8.358 1.00 88.75 105 GLU A C 1
ATOM 830 O O . GLU A 1 105 ? 13.406 4.825 -8.959 1.00 88.75 105 GLU A O 1
ATOM 835 N N . CYS A 1 106 ? 14.947 4.167 -7.458 1.00 81.19 106 CYS A N 1
ATOM 836 C CA . CYS A 1 106 ? 15.495 5.500 -7.278 1.00 81.19 106 CYS A CA 1
ATOM 837 C C . CYS A 1 106 ? 16.460 5.795 -8.436 1.00 81.19 106 CYS A C 1
ATOM 839 O O . CYS A 1 106 ? 17.359 5.008 -8.723 1.00 81.19 106 CYS A O 1
ATOM 841 N N . SER A 1 107 ? 16.282 6.922 -9.128 1.00 63.19 107 SER A N 1
ATOM 842 C CA . SER A 1 107 ? 17.160 7.329 -10.233 1.00 63.19 107 SER A CA 1
ATOM 843 C C . SER A 1 107 ? 18.071 8.481 -9.803 1.00 63.19 107 SER A C 1
ATOM 845 O O . SER A 1 107 ? 17.699 9.641 -9.883 1.00 63.19 107 SER A O 1
ATOM 847 N N . GLY A 1 108 ? 19.303 8.208 -9.385 1.00 58.91 108 GLY A N 1
ATOM 848 C CA . GLY A 1 108 ? 20.275 9.253 -9.035 1.00 58.91 108 GLY A CA 1
ATOM 849 C C . GLY A 1 108 ? 20.050 9.931 -7.673 1.00 58.91 108 GLY A C 1
ATOM 850 O O . GLY A 1 108 ? 18.991 9.839 -7.065 1.00 58.91 108 GLY A O 1
ATOM 851 N N . SER A 1 109 ? 21.060 10.670 -7.201 1.00 52.56 109 SER A N 1
ATOM 852 C CA . SER A 1 109 ? 21.054 11.353 -5.892 1.00 52.56 109 SER A CA 1
ATOM 853 C C . SER A 1 109 ? 20.105 12.560 -5.801 1.00 52.56 109 SER A C 1
ATOM 855 O O . SER A 1 109 ? 19.987 13.164 -4.737 1.00 52.56 109 SER A O 1
ATOM 857 N N . MET A 1 110 ? 19.445 12.923 -6.909 1.00 47.53 110 MET A N 1
ATOM 858 C CA . MET A 1 110 ? 18.594 14.112 -7.055 1.00 47.53 110 MET A CA 1
ATOM 859 C C . MET A 1 110 ? 17.264 13.850 -7.793 1.00 47.53 110 MET A C 1
ATOM 861 O O . MET A 1 110 ? 16.494 14.801 -7.943 1.00 47.53 110 MET A O 1
ATOM 865 N N . CYS A 1 111 ? 16.959 12.633 -8.281 1.00 51.38 111 CYS A N 1
ATOM 866 C CA . CYS A 1 111 ? 15.727 12.420 -9.061 1.00 51.38 111 CYS A CA 1
ATOM 867 C C . CYS A 1 111 ? 14.597 11.728 -8.296 1.00 51.38 111 CYS A C 1
ATOM 869 O O . CYS A 1 111 ? 14.748 11.097 -7.256 1.00 51.38 111 CYS A O 1
ATOM 871 N N . ARG A 1 112 ? 13.415 11.920 -8.878 1.00 59.62 112 ARG A N 1
ATOM 872 C CA . ARG A 1 112 ? 12.108 11.420 -8.473 1.00 59.62 112 ARG A CA 1
ATOM 873 C C . ARG A 1 112 ? 12.085 9.887 -8.559 1.00 59.62 112 ARG A C 1
ATOM 875 O O . ARG A 1 112 ? 12.295 9.360 -9.646 1.00 59.62 112 ARG A O 1
ATOM 882 N N . THR A 1 113 ? 11.770 9.191 -7.464 1.00 78.44 113 THR A N 1
ATOM 883 C CA . THR A 1 113 ? 11.434 7.759 -7.518 1.00 78.44 113 THR A CA 1
ATOM 884 C C . THR A 1 113 ? 10.150 7.582 -8.325 1.00 78.44 113 THR A C 1
ATOM 886 O O . THR A 1 113 ? 9.109 8.167 -7.995 1.00 78.44 113 THR A O 1
ATOM 889 N N . THR A 1 114 ? 10.217 6.790 -9.392 1.00 84.31 114 THR A N 1
ATOM 890 C CA . THR A 1 114 ? 9.064 6.488 -10.247 1.00 84.31 114 THR A CA 1
ATOM 891 C C . THR A 1 114 ? 9.013 5.015 -10.628 1.00 84.31 114 THR A C 1
ATOM 893 O O . THR A 1 114 ? 10.028 4.329 -10.580 1.00 84.31 114 THR A O 1
ATOM 896 N N . ALA A 1 115 ? 7.832 4.560 -11.036 1.00 85.38 115 ALA A N 1
ATOM 897 C CA . ALA A 1 115 ? 7.605 3.256 -11.658 1.00 85.38 115 ALA A CA 1
ATOM 898 C C . ALA A 1 115 ? 6.712 3.424 -12.893 1.00 85.38 115 ALA A C 1
ATOM 900 O O . ALA A 1 115 ? 5.958 4.403 -12.978 1.00 85.38 115 ALA A O 1
ATOM 901 N N . ALA A 1 116 ? 6.738 2.472 -13.822 1.00 85.00 116 ALA A N 1
ATOM 902 C CA . ALA A 1 116 ? 5.733 2.397 -14.872 1.00 85.00 116 ALA A CA 1
ATOM 903 C C . ALA A 1 116 ? 4.495 1.656 -14.345 1.00 85.00 116 ALA A C 1
ATOM 905 O O . ALA A 1 116 ? 4.585 0.558 -13.800 1.00 85.00 116 ALA A O 1
ATOM 906 N N . GLY A 1 117 ? 3.319 2.257 -14.512 1.00 83.06 117 GLY A N 1
ATOM 907 C CA . GLY A 1 117 ? 2.029 1.665 -14.159 1.00 83.06 117 GLY A CA 1
ATOM 908 C C . GLY A 1 117 ? 1.240 1.249 -15.394 1.00 83.06 117 GLY A C 1
ATOM 909 O O . GLY A 1 117 ? 1.199 1.995 -16.370 1.00 83.06 117 GLY A O 1
ATOM 910 N N . ALA A 1 118 ? 0.572 0.098 -15.352 1.00 85.69 118 ALA A N 1
ATOM 911 C CA . ALA A 1 118 ? -0.328 -0.344 -16.417 1.00 85.69 118 ALA A CA 1
ATOM 912 C C . ALA A 1 118 ? -1.779 0.082 -16.128 1.00 85.69 118 ALA A C 1
ATOM 914 O O . ALA A 1 118 ? -2.351 -0.284 -15.096 1.00 85.69 118 ALA A O 1
ATOM 915 N N . ILE A 1 119 ? -2.378 0.847 -17.049 1.00 83.56 119 ILE A N 1
ATOM 916 C CA . ILE A 1 119 ? -3.788 1.272 -17.006 1.00 83.56 119 ILE A CA 1
ATOM 917 C C . ILE A 1 119 ? -4.460 0.873 -18.320 1.00 83.56 119 ILE A C 1
ATOM 919 O O . ILE A 1 119 ? -4.207 1.469 -19.369 1.00 83.56 119 ILE A O 1
ATOM 923 N N . GLY A 1 120 ? -5.335 -0.135 -18.270 1.00 79.75 120 GLY A N 1
ATOM 924 C CA . GLY A 1 120 ? -5.937 -0.709 -19.475 1.00 79.75 120 GLY A CA 1
ATOM 925 C C . GLY A 1 120 ? -4.855 -1.242 -20.419 1.00 79.75 120 GLY A C 1
ATOM 926 O O . GLY A 1 120 ? -4.062 -2.092 -20.032 1.00 79.75 120 GLY A O 1
ATOM 927 N N . HIS A 1 121 ? -4.797 -0.714 -21.644 1.00 72.38 121 HIS A N 1
ATOM 928 C CA . HIS A 1 121 ? -3.750 -1.041 -22.626 1.00 72.38 121 HIS A CA 1
ATOM 929 C C . HIS A 1 121 ? -2.588 -0.027 -22.660 1.00 72.38 121 HIS A C 1
ATOM 931 O O . HIS A 1 121 ? -1.708 -0.131 -23.514 1.00 72.38 121 HIS A O 1
ATOM 937 N N . GLY A 1 122 ? -2.602 0.979 -21.780 1.00 83.12 122 GLY A N 1
ATOM 938 C CA . GLY A 1 122 ? -1.605 2.046 -21.720 1.00 83.12 122 GLY A CA 1
ATOM 939 C C . GLY A 1 122 ? -0.630 1.906 -20.552 1.00 83.12 122 GLY A C 1
ATOM 940 O O . GLY A 1 122 ? -0.838 1.123 -19.624 1.00 83.12 122 GLY A O 1
ATOM 941 N N . VAL A 1 123 ? 0.425 2.721 -20.595 1.00 86.56 123 VAL A N 1
ATOM 942 C CA . VAL A 1 123 ? 1.432 2.849 -19.536 1.00 86.56 123 VAL A CA 1
ATOM 943 C C . VAL A 1 123 ? 1.435 4.291 -19.032 1.00 86.56 123 VAL A C 1
ATOM 945 O O . VAL A 1 123 ? 1.344 5.221 -19.831 1.00 86.56 123 VAL A O 1
ATOM 948 N N . THR A 1 124 ? 1.540 4.475 -17.720 1.00 89.69 124 THR A N 1
ATOM 949 C CA . THR A 1 124 ? 1.637 5.778 -17.048 1.00 89.69 124 THR A CA 1
ATOM 950 C C . THR A 1 124 ? 2.854 5.820 -16.126 1.00 89.69 124 THR A C 1
ATOM 952 O O . THR A 1 124 ? 3.423 4.778 -15.800 1.00 89.69 124 THR A O 1
ATOM 955 N N . THR A 1 125 ? 3.241 7.013 -15.680 1.00 92.69 125 THR A N 1
ATOM 956 C CA . THR A 1 125 ? 4.278 7.179 -14.655 1.00 92.69 125 THR A CA 1
ATOM 957 C C . THR A 1 125 ? 3.634 7.230 -13.276 1.00 92.69 125 THR A C 1
ATOM 959 O O . THR A 1 125 ? 2.733 8.034 -13.034 1.00 92.69 125 THR A O 1
ATOM 962 N N . LEU A 1 126 ? 4.121 6.413 -12.347 1.00 93.00 126 LEU A N 1
ATOM 963 C CA . LEU A 1 126 ? 3.693 6.399 -10.952 1.00 93.00 126 LEU A CA 1
ATOM 964 C C . LEU A 1 126 ? 4.729 7.056 -10.051 1.00 93.00 126 LEU A C 1
ATOM 966 O O . LEU A 1 126 ? 5.929 6.954 -10.289 1.00 93.00 126 LEU A O 1
ATOM 970 N N . THR A 1 127 ? 4.259 7.682 -8.976 1.00 92.75 127 THR A N 1
ATOM 971 C CA . THR A 1 127 ? 5.096 8.188 -7.882 1.00 92.75 127 THR A CA 1
ATOM 972 C C . THR A 1 127 ? 4.628 7.609 -6.549 1.00 92.75 127 THR A C 1
ATOM 974 O O . THR A 1 127 ? 3.417 7.494 -6.341 1.00 92.75 127 THR A O 1
ATOM 977 N N . PRO A 1 128 ? 5.554 7.298 -5.623 1.00 88.69 128 PRO A N 1
ATOM 978 C CA . PRO A 1 128 ? 5.270 6.578 -4.376 1.00 88.69 128 PRO A CA 1
ATOM 979 C C . PRO A 1 128 ? 4.398 7.367 -3.384 1.00 88.69 128 PRO A C 1
ATOM 981 O O . PRO A 1 128 ? 3.854 6.837 -2.419 1.00 88.69 128 PRO A O 1
ATOM 984 N N . GLY A 1 129 ? 4.208 8.664 -3.615 1.00 84.31 129 GLY A N 1
ATOM 985 C CA . GLY A 1 129 ? 3.276 9.462 -2.842 1.00 84.31 129 GLY A CA 1
ATOM 986 C C . GLY A 1 129 ? 3.667 9.602 -1.370 1.00 84.31 129 GLY A C 1
ATOM 987 O O . GLY A 1 129 ? 4.597 10.334 -1.057 1.00 84.31 129 GLY A O 1
ATOM 988 N N . ARG A 1 130 ? 2.843 9.084 -0.455 1.00 84.31 130 ARG A N 1
ATOM 989 C CA . ARG A 1 130 ? 3.140 9.003 0.997 1.00 84.31 130 ARG A CA 1
ATOM 990 C C . ARG A 1 130 ? 3.254 7.556 1.470 1.00 84.31 130 ARG A C 1
ATOM 992 O O . ARG A 1 130 ? 3.381 7.318 2.667 1.00 84.31 130 ARG A O 1
ATOM 999 N N . THR A 1 131 ? 3.155 6.618 0.540 1.00 84.75 131 THR A N 1
ATOM 1000 C CA . THR A 1 131 ? 3.239 5.206 0.848 1.00 84.75 131 THR A CA 1
ATOM 1001 C C . THR A 1 131 ? 4.715 4.853 0.814 1.00 84.75 131 THR A C 1
ATOM 1003 O O . THR A 1 131 ? 5.376 5.113 -0.189 1.00 84.75 131 THR A O 1
ATOM 1006 N N . ASP A 1 132 ? 5.241 4.308 1.906 1.00 90.25 132 ASP A N 1
ATOM 1007 C CA . ASP A 1 132 ? 6.627 3.838 1.980 1.00 90.25 132 ASP A CA 1
ATOM 1008 C C . ASP A 1 132 ? 6.773 2.531 1.165 1.00 90.25 132 ASP A C 1
ATOM 1010 O O . ASP A 1 132 ? 7.085 1.473 1.714 1.00 90.25 132 ASP A O 1
ATOM 1014 N N . ILE A 1 133 ? 6.450 2.572 -0.131 1.00 93.81 133 ILE A N 1
ATOM 1015 C CA . ILE A 1 133 ? 6.591 1.446 -1.057 1.00 93.81 133 ILE A CA 1
ATOM 1016 C C . ILE A 1 133 ? 8.065 1.081 -1.195 1.00 93.81 133 ILE A C 1
ATOM 1018 O O . ILE A 1 133 ? 8.937 1.942 -1.095 1.00 93.81 133 ILE A O 1
ATOM 1022 N N . PHE A 1 134 ? 8.359 -0.197 -1.400 1.00 93.12 134 PHE A N 1
ATOM 1023 C CA . PHE A 1 134 ? 9.709 -0.661 -1.658 1.00 93.12 134 PHE A CA 1
ATOM 1024 C C . PHE A 1 134 ? 10.268 -0.006 -2.922 1.00 93.12 134 PHE A C 1
ATOM 1026 O O . PHE A 1 134 ? 9.661 -0.076 -3.990 1.00 93.12 134 PHE A O 1
ATOM 1033 N N . GLU A 1 135 ? 11.453 0.579 -2.782 1.00 91.44 135 GLU A N 1
ATOM 1034 C CA . GLU A 1 135 ? 12.202 1.208 -3.862 1.00 91.44 135 GLU A CA 1
ATOM 1035 C C . GLU A 1 135 ? 13.556 0.503 -3.949 1.00 91.44 135 GLU A C 1
ATOM 1037 O O . GLU A 1 135 ? 14.249 0.363 -2.938 1.00 91.44 135 GLU A O 1
ATOM 1042 N N . ALA A 1 136 ? 13.926 0.033 -5.139 1.00 89.00 136 ALA A N 1
ATOM 1043 C CA . ALA A 1 136 ? 15.275 -0.453 -5.384 1.00 89.00 136 ALA A CA 1
ATOM 1044 C C . ALA A 1 136 ? 16.229 0.750 -5.427 1.00 89.00 136 ALA A C 1
ATOM 1046 O O . ALA A 1 136 ? 16.094 1.634 -6.276 1.00 89.00 136 ALA A O 1
ATOM 1047 N N . ASP A 1 137 ? 17.178 0.799 -4.492 1.00 85.62 137 ASP A N 1
ATOM 1048 C CA . ASP A 1 137 ? 18.226 1.819 -4.468 1.00 85.62 137 ASP A CA 1
ATOM 1049 C C . ASP A 1 137 ? 19.456 1.327 -5.233 1.00 85.62 137 ASP A C 1
ATOM 1051 O O . ASP A 1 137 ? 20.456 0.894 -4.659 1.00 85.62 137 ASP A O 1
ATOM 1055 N N . ASN A 1 138 ? 19.353 1.374 -6.558 1.00 84.81 138 ASN A N 1
ATOM 1056 C CA . ASN A 1 138 ? 20.459 1.056 -7.462 1.00 84.81 138 ASN A CA 1
ATOM 1057 C C . ASN A 1 138 ? 21.262 2.303 -7.836 1.00 84.81 138 ASN A C 1
ATOM 1059 O O . ASN A 1 138 ? 22.098 2.283 -8.745 1.00 84.81 138 ASN A O 1
ATOM 1063 N N . VAL A 1 139 ? 21.027 3.418 -7.140 1.00 79.94 139 VAL A N 1
ATOM 1064 C CA . VAL A 1 139 ? 21.752 4.654 -7.397 1.00 79.94 139 VAL A CA 1
ATOM 1065 C C . VAL A 1 139 ? 23.219 4.436 -7.075 1.00 79.94 139 VAL A C 1
ATOM 1067 O O . VAL A 1 139 ? 23.599 4.163 -5.939 1.00 79.94 139 VAL A O 1
ATOM 1070 N N . ASN A 1 140 ? 24.064 4.589 -8.093 1.00 75.94 140 ASN A N 1
ATOM 1071 C CA . ASN A 1 140 ? 25.511 4.418 -7.994 1.00 75.94 140 ASN A CA 1
ATOM 1072 C C . ASN A 1 140 ? 25.960 3.021 -7.536 1.00 75.94 140 ASN A C 1
ATOM 1074 O O . ASN A 1 140 ? 27.137 2.876 -7.206 1.00 75.94 140 ASN A O 1
ATOM 1078 N N . SER A 1 141 ? 25.096 1.998 -7.553 1.00 79.12 141 SER A N 1
ATOM 1079 C CA . SER A 1 141 ? 25.452 0.620 -7.174 1.00 79.12 141 SER A CA 1
ATOM 1080 C C . SER A 1 141 ? 26.758 0.187 -7.848 1.00 79.12 141 SE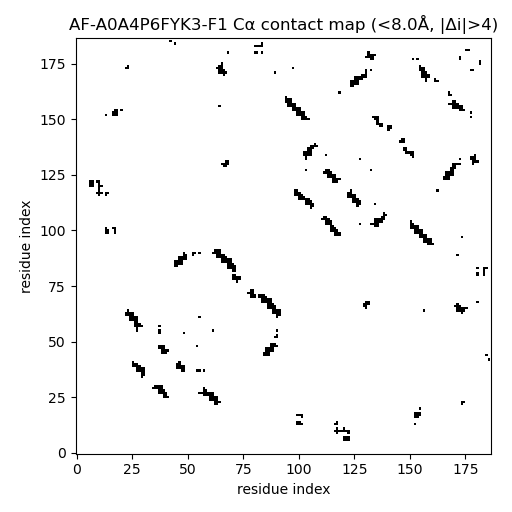R A C 1
ATOM 1082 O O . SER A 1 141 ? 27.743 -0.130 -7.184 1.00 79.12 141 SER A O 1
ATOM 1084 N N . ARG A 1 142 ? 26.826 0.371 -9.169 1.00 75.00 142 ARG A N 1
ATOM 1085 C CA . ARG A 1 142 ? 27.993 0.067 -10.009 1.00 75.00 142 ARG A CA 1
ATOM 1086 C C . ARG A 1 142 ? 29.231 0.900 -9.684 1.00 75.00 142 ARG A C 1
ATOM 1088 O O . ARG A 1 142 ? 30.338 0.378 -9.729 1.00 75.00 142 ARG A O 1
ATOM 1095 N N . PHE A 1 143 ? 29.064 2.181 -9.358 1.00 79.62 143 PHE A N 1
ATOM 1096 C CA . PHE A 1 143 ? 30.186 3.060 -9.007 1.00 79.62 143 PHE A CA 1
ATOM 1097 C C . PHE A 1 143 ? 30.744 2.742 -7.612 1.00 79.62 143 PHE A C 1
ATOM 1099 O O . PHE A 1 143 ? 31.942 2.855 -7.375 1.00 79.62 143 PHE A O 1
ATOM 1106 N N . CYS A 1 144 ? 29.885 2.306 -6.691 1.00 79.38 144 CYS A N 1
ATOM 1107 C CA . CYS A 1 144 ? 30.247 1.945 -5.324 1.00 79.38 144 CYS A CA 1
ATOM 1108 C C . CYS A 1 144 ? 30.598 0.456 -5.152 1.00 79.38 144 CYS A C 1
ATOM 1110 O O . CYS A 1 144 ? 30.768 0.017 -4.015 1.00 79.38 144 CYS A O 1
ATOM 1112 N N . GLY A 1 145 ? 30.670 -0.324 -6.239 1.00 80.69 145 GLY A N 1
ATOM 1113 C CA . GLY A 1 145 ? 30.944 -1.765 -6.189 1.00 80.69 145 GLY A CA 1
ATOM 1114 C C . GLY A 1 145 ? 29.880 -2.583 -5.446 1.00 80.69 145 GLY A C 1
ATOM 1115 O O . GLY A 1 145 ? 30.192 -3.643 -4.912 1.00 80.69 145 GLY A O 1
ATOM 1116 N N . ARG A 1 146 ? 28.642 -2.080 -5.363 1.00 83.06 146 ARG A N 1
ATOM 1117 C CA . ARG A 1 146 ? 27.486 -2.771 -4.774 1.00 83.06 146 ARG A CA 1
ATOM 1118 C C . ARG A 1 146 ? 26.705 -3.497 -5.866 1.00 83.06 146 ARG A C 1
ATOM 1120 O O . ARG A 1 146 ? 26.629 -3.020 -6.995 1.00 83.06 146 ARG A O 1
ATOM 1127 N N . GLU A 1 147 ? 26.104 -4.627 -5.515 1.00 85.69 147 GLU A N 1
ATOM 1128 C CA . GLU A 1 147 ? 25.204 -5.351 -6.415 1.00 85.69 147 GLU A CA 1
ATOM 1129 C C . GLU A 1 147 ? 23.881 -4.594 -6.614 1.00 85.69 147 GLU A C 1
ATOM 1131 O O . GLU A 1 147 ? 23.392 -3.931 -5.695 1.00 85.69 147 GLU A O 1
ATOM 1136 N N . ASP A 1 148 ? 23.310 -4.704 -7.818 1.00 86.00 148 ASP A N 1
ATOM 1137 C CA . ASP A 1 148 ? 21.996 -4.143 -8.142 1.00 86.00 148 ASP A CA 1
ATOM 1138 C C . ASP A 1 148 ? 20.908 -4.907 -7.360 1.00 86.00 148 ASP A C 1
ATOM 1140 O O . ASP A 1 148 ? 20.794 -6.133 -7.425 1.00 86.00 148 ASP A O 1
ATOM 1144 N N . VAL A 1 149 ? 20.075 -4.171 -6.629 1.00 87.25 149 VAL A N 1
ATOM 1145 C CA . VAL A 1 149 ? 18.880 -4.669 -5.952 1.00 87.25 149 VAL A CA 1
ATOM 1146 C C . VAL A 1 149 ? 17.753 -4.829 -6.981 1.00 87.25 149 VAL A C 1
ATOM 1148 O O . VAL A 1 149 ? 17.444 -3.888 -7.716 1.00 87.25 149 VAL A O 1
ATOM 1151 N N . PRO A 1 150 ? 17.078 -5.988 -7.046 1.00 89.06 150 PRO A N 1
ATOM 1152 C CA . PRO A 1 150 ? 16.001 -6.187 -8.006 1.00 89.06 150 PRO A CA 1
ATOM 1153 C C . PRO A 1 150 ? 14.787 -5.303 -7.686 1.00 89.06 150 PRO A C 1
ATOM 1155 O O . PRO A 1 150 ? 14.318 -5.249 -6.542 1.00 89.06 150 PRO A O 1
ATOM 1158 N N . VAL A 1 151 ? 14.234 -4.662 -8.721 1.00 91.06 151 VAL A N 1
ATOM 1159 C CA . VAL A 1 151 ? 12.916 -4.015 -8.654 1.00 91.06 151 VAL A CA 1
ATOM 1160 C C . VAL A 1 151 ? 11.825 -5.046 -8.366 1.00 91.06 151 VAL A C 1
ATOM 1162 O O . VAL A 1 151 ? 11.950 -6.226 -8.704 1.00 91.06 151 VAL A O 1
ATOM 1165 N N . ARG A 1 152 ? 10.742 -4.603 -7.720 1.00 93.06 152 ARG A N 1
ATOM 1166 C CA . ARG A 1 152 ? 9.639 -5.474 -7.294 1.00 93.06 152 ARG A CA 1
ATOM 1167 C C . ARG A 1 152 ? 8.338 -5.074 -7.987 1.00 93.06 152 ARG A C 1
ATOM 1169 O O . ARG A 1 152 ? 7.711 -4.103 -7.556 1.00 93.06 152 ARG A O 1
ATOM 1176 N N . PRO A 1 153 ? 7.920 -5.804 -9.036 1.00 94.94 153 PRO A N 1
ATOM 1177 C CA . PRO A 1 153 ? 6.596 -5.644 -9.612 1.00 94.94 153 PRO A CA 1
ATOM 1178 C C . PRO A 1 153 ? 5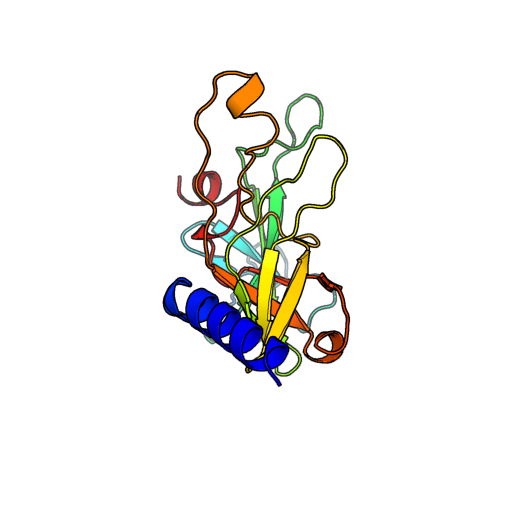.512 -5.907 -8.570 1.00 94.94 153 PRO A C 1
ATOM 1180 O O . PRO A 1 153 ? 5.633 -6.809 -7.739 1.00 94.94 153 PRO A O 1
ATOM 1183 N N . GLY A 1 154 ? 4.436 -5.136 -8.630 1.00 95.56 154 GLY A N 1
ATOM 1184 C CA . GLY A 1 154 ? 3.428 -5.129 -7.579 1.00 95.56 154 GLY A CA 1
ATOM 1185 C C . GLY A 1 154 ? 2.122 -4.502 -8.025 1.00 95.56 154 GLY A C 1
ATOM 1186 O O . GLY A 1 154 ? 1.891 -4.259 -9.217 1.00 95.56 154 GLY A O 1
ATOM 1187 N N . ARG A 1 155 ? 1.234 -4.273 -7.055 1.00 96.75 155 ARG A N 1
ATOM 1188 C CA . ARG A 1 155 ? -0.055 -3.620 -7.288 1.00 96.75 155 ARG A CA 1
ATOM 1189 C C . ARG A 1 155 ? -0.318 -2.551 -6.240 1.00 96.75 155 ARG A C 1
ATOM 1191 O O . ARG A 1 155 ? -0.110 -2.752 -5.047 1.00 96.75 155 ARG A O 1
ATOM 1198 N N . VAL A 1 156 ? -0.831 -1.421 -6.703 1.00 97.19 156 VAL A N 1
ATOM 1199 C CA . VAL A 1 156 ? -1.096 -0.235 -5.884 1.00 97.19 156 VAL A CA 1
ATOM 1200 C C . VAL A 1 156 ? -2.465 0.335 -6.203 1.00 97.19 156 VAL A C 1
ATOM 1202 O O . VAL A 1 156 ? -3.011 0.129 -7.290 1.00 97.19 156 VAL A O 1
ATOM 1205 N N . TRP A 1 157 ? -3.010 1.067 -5.243 1.00 97.62 157 TRP A N 1
ATOM 1206 C CA . TRP A 1 157 ? -4.242 1.819 -5.401 1.00 97.62 157 TRP A CA 1
ATOM 1207 C C . TRP A 1 157 ? -3.941 3.243 -5.843 1.00 97.62 157 TRP A C 1
ATOM 1209 O O . TRP A 1 157 ? -3.036 3.890 -5.315 1.00 97.62 157 TRP A O 1
ATOM 1219 N N . ILE A 1 158 ? -4.733 3.741 -6.784 1.00 96.88 158 ILE A N 1
ATOM 1220 C CA . ILE A 1 158 ? -4.755 5.143 -7.212 1.00 96.88 158 ILE A CA 1
ATOM 1221 C C . ILE A 1 158 ? -6.190 5.669 -7.173 1.00 96.88 158 ILE A C 1
ATOM 1223 O O . ILE A 1 158 ? -7.140 4.883 -7.158 1.00 96.88 158 ILE A O 1
ATOM 1227 N N . LYS A 1 159 ? -6.375 6.990 -7.246 1.00 96.31 159 LYS A N 1
ATOM 1228 C CA . LYS A 1 159 ? -7.696 7.563 -7.532 1.00 96.31 159 LYS A CA 1
ATOM 1229 C C . LYS A 1 159 ? -8.053 7.394 -9.004 1.00 96.31 159 LYS A C 1
ATOM 1231 O O . LYS A 1 159 ? -7.274 7.754 -9.884 1.00 96.31 159 LYS A O 1
ATOM 1236 N N . ARG A 1 160 ? -9.277 6.938 -9.292 1.00 95.62 160 ARG A N 1
ATOM 1237 C CA . ARG A 1 160 ? -9.822 6.862 -10.663 1.00 95.62 160 ARG A CA 1
ATOM 1238 C C . ARG A 1 160 ? -9.774 8.206 -11.380 1.00 95.62 160 ARG A C 1
ATOM 1240 O O . ARG A 1 160 ? -9.484 8.249 -12.574 1.00 95.62 160 ARG A O 1
ATOM 1247 N N . ALA A 1 161 ? -10.007 9.296 -10.650 1.00 95.19 161 ALA A N 1
ATOM 1248 C CA . ALA A 1 161 ? -9.935 10.654 -11.182 1.00 95.19 161 ALA A CA 1
ATOM 1249 C C . ALA A 1 161 ? -8.543 11.014 -11.742 1.00 95.19 161 ALA A C 1
ATOM 1251 O O . ALA A 1 161 ? -8.445 11.858 -12.631 1.00 95.19 161 ALA A O 1
ATOM 1252 N N . ASP A 1 162 ? -7.480 10.346 -11.284 1.00 93.44 162 ASP A N 1
ATOM 1253 C CA . ASP A 1 162 ? -6.104 10.655 -11.677 1.00 93.44 162 ASP A CA 1
ATOM 1254 C C . ASP A 1 162 ? -5.631 9.885 -12.914 1.00 93.44 162 ASP A C 1
ATOM 1256 O O . ASP A 1 162 ? -4.558 10.169 -13.434 1.00 93.44 162 ASP A O 1
ATOM 1260 N N . THR A 1 163 ? -6.445 8.973 -13.452 1.00 90.88 163 THR A N 1
ATOM 1261 C CA . THR A 1 163 ? -6.114 8.162 -14.642 1.00 90.88 163 THR A CA 1
ATOM 1262 C C . THR A 1 163 ? -5.804 8.975 -15.901 1.00 90.88 163 THR A C 1
ATOM 1264 O O . THR A 1 163 ? -5.207 8.449 -16.835 1.00 90.88 163 THR A O 1
ATOM 1267 N N . ARG A 1 164 ? -6.195 10.255 -15.934 1.00 87.75 164 ARG A N 1
ATOM 1268 C CA . ARG A 1 164 ? -5.933 11.185 -17.044 1.00 87.75 164 ARG A CA 1
ATOM 1269 C C . ARG A 1 164 ? -4.676 12.040 -16.852 1.00 87.75 164 ARG A C 1
ATOM 1271 O O . ARG A 1 164 ? -4.401 12.882 -17.700 1.00 87.75 164 ARG A O 1
ATOM 1278 N N . ARG A 1 165 ? -3.956 11.888 -15.736 1.00 88.19 165 ARG A N 1
ATOM 1279 C CA . ARG A 1 165 ? -2.728 12.645 -15.454 1.00 88.19 165 ARG A CA 1
ATOM 1280 C C . ARG A 1 165 ? -1.509 11.942 -16.044 1.00 88.19 165 ARG A C 1
ATOM 1282 O O . ARG A 1 165 ? -1.438 10.717 -16.039 1.00 88.19 165 ARG A O 1
ATOM 1289 N N . ASP A 1 166 ? -0.515 12.734 -16.437 1.00 85.94 166 ASP A N 1
ATOM 1290 C CA . ASP A 1 166 ? 0.768 12.224 -16.947 1.00 85.94 166 ASP A CA 1
ATOM 1291 C C . ASP A 1 166 ? 1.593 11.506 -15.869 1.00 85.94 166 ASP A C 1
ATOM 1293 O O . ASP A 1 166 ? 2.333 10.562 -16.147 1.00 85.94 166 ASP A O 1
ATOM 1297 N N . VAL A 1 167 ? 1.461 11.967 -14.622 1.00 90.12 167 VAL A N 1
ATOM 1298 C CA . VAL A 1 167 ? 2.102 11.378 -13.446 1.00 90.12 167 VAL A CA 1
ATOM 1299 C C . VAL A 1 167 ? 1.041 11.160 -12.381 1.00 90.12 167 VAL A C 1
ATOM 1301 O O . VAL A 1 167 ? 0.388 12.106 -11.932 1.00 90.12 167 VAL A O 1
ATOM 1304 N N . ILE A 1 168 ? 0.885 9.909 -11.966 1.00 93.44 168 ILE A N 1
ATOM 1305 C CA . ILE A 1 168 ? -0.113 9.496 -10.987 1.00 93.44 168 ILE A CA 1
ATOM 1306 C C . ILE A 1 168 ? 0.571 9.248 -9.649 1.00 93.44 168 ILE A C 1
ATOM 1308 O O . ILE A 1 168 ? 1.627 8.619 -9.554 1.00 93.44 168 ILE A O 1
ATOM 1312 N N . ARG A 1 169 ? -0.035 9.766 -8.586 1.00 94.06 169 ARG A N 1
ATOM 1313 C CA . ARG A 1 169 ? 0.396 9.492 -7.221 1.00 94.06 169 ARG A CA 1
ATOM 1314 C C . ARG A 1 169 ? -0.311 8.241 -6.725 1.00 94.06 169 ARG A C 1
ATOM 1316 O O . ARG A 1 169 ? -1.522 8.121 -6.888 1.00 94.06 169 ARG A O 1
ATOM 1323 N N . ILE A 1 170 ? 0.432 7.333 -6.105 1.00 95.50 170 ILE A N 1
ATOM 1324 C CA . ILE A 1 170 ? -0.188 6.184 -5.452 1.00 95.50 170 ILE A CA 1
ATOM 1325 C C . ILE A 1 170 ? -0.828 6.605 -4.128 1.00 95.50 170 ILE A C 1
ATOM 1327 O O . ILE A 1 170 ? -0.301 7.439 -3.385 1.00 95.50 170 ILE A O 1
ATOM 1331 N N . GLU A 1 171 ? -1.996 6.034 -3.869 1.00 96.25 171 GLU A N 1
ATOM 1332 C CA . GLU A 1 171 ? -2.839 6.311 -2.708 1.00 96.25 171 GLU A CA 1
ATOM 1333 C C . GLU A 1 171 ? -2.592 5.318 -1.572 1.00 96.25 171 GLU A C 1
ATOM 1335 O O . GLU A 1 171 ? -2.682 5.675 -0.398 1.00 96.25 171 GLU A O 1
ATOM 1340 N N . GLY A 1 172 ? -2.275 4.072 -1.915 1.00 97.19 172 GLY A N 1
ATOM 1341 C CA . GLY A 1 172 ? -2.065 3.016 -0.940 1.00 97.19 172 GLY A CA 1
ATOM 1342 C C . GLY A 1 172 ? -1.506 1.746 -1.560 1.00 97.19 172 GLY A C 1
ATOM 1343 O O . GLY A 1 172 ? -1.676 1.476 -2.750 1.00 97.19 172 GLY A O 1
ATOM 1344 N N . LEU A 1 173 ? -0.852 0.949 -0.728 1.00 97.69 173 LEU A N 1
ATOM 1345 C CA . LEU A 1 173 ? -0.343 -0.368 -1.087 1.00 97.69 173 LEU A CA 1
ATOM 1346 C C . LEU A 1 173 ? -1.477 -1.387 -1.016 1.00 97.69 173 LEU A C 1
ATOM 1348 O O . LEU A 1 173 ? -2.286 -1.350 -0.083 1.00 97.69 173 LEU A O 1
ATOM 1352 N N . ALA A 1 174 ? -1.519 -2.308 -1.980 1.00 97.38 174 ALA A N 1
ATOM 1353 C CA . ALA A 1 174 ? -2.457 -3.428 -1.950 1.00 97.38 174 ALA A CA 1
ATOM 1354 C C . ALA A 1 174 ? -1.974 -4.568 -1.041 1.00 97.38 174 ALA A C 1
ATOM 1356 O O . ALA A 1 174 ? -2.757 -5.439 -0.678 1.00 97.38 174 ALA A O 1
ATOM 1357 N N . ARG A 1 175 ? -0.683 -4.582 -0.690 1.00 96.00 175 ARG A N 1
ATOM 1358 C CA . ARG A 1 175 ? -0.042 -5.659 0.062 1.00 96.00 175 ARG A CA 1
ATOM 1359 C C . ARG A 1 175 ? 0.992 -5.112 1.030 1.00 96.00 175 ARG A C 1
ATOM 1361 O O . ARG A 1 175 ? 1.678 -4.137 0.733 1.00 96.00 175 ARG A O 1
ATOM 1368 N N . LEU A 1 176 ? 1.136 -5.780 2.173 1.00 95.81 176 LEU A N 1
ATOM 1369 C CA . LEU A 1 176 ? 2.166 -5.437 3.151 1.00 95.81 176 LEU A CA 1
ATOM 1370 C C . LEU A 1 176 ? 3.572 -5.688 2.593 1.00 95.81 176 LEU A C 1
ATOM 1372 O O . LEU A 1 176 ? 4.475 -4.918 2.882 1.00 95.81 176 LEU A O 1
ATOM 1376 N N . GLU A 1 177 ? 3.754 -6.737 1.787 1.00 94.94 177 GLU A N 1
ATOM 1377 C CA . GLU A 1 177 ? 5.062 -7.146 1.244 1.00 94.94 177 GLU A CA 1
ATOM 1378 C C . GLU A 1 177 ? 5.722 -6.101 0.354 1.00 94.94 177 GLU A C 1
ATOM 1380 O O . GLU A 1 177 ? 6.948 -6.074 0.237 1.00 94.94 177 GLU A O 1
ATOM 1385 N N . ASP A 1 178 ? 4.901 -5.255 -0.255 1.00 94.50 178 ASP A N 1
ATOM 1386 C CA . ASP A 1 178 ? 5.353 -4.224 -1.173 1.00 94.50 178 ASP A CA 1
ATOM 1387 C C . ASP A 1 178 ? 5.862 -2.989 -0.409 1.00 94.50 178 ASP A C 1
ATOM 1389 O O . ASP A 1 178 ? 6.374 -2.062 -1.024 1.00 94.50 178 ASP A O 1
ATOM 1393 N N . ALA A 1 179 ? 5.760 -2.953 0.925 1.00 94.31 179 ALA A N 1
ATOM 1394 C CA . ALA A 1 179 ? 6.246 -1.855 1.756 1.00 94.31 179 ALA A CA 1
ATOM 1395 C C . ALA A 1 179 ? 7.722 -2.011 2.164 1.00 94.31 179 ALA A C 1
ATOM 1397 O O . ALA A 1 179 ? 8.173 -3.103 2.516 1.00 94.31 179 ALA A O 1
ATOM 1398 N N . GLN A 1 180 ? 8.454 -0.898 2.279 1.00 93.44 180 GLN A N 1
ATOM 1399 C CA . GLN A 1 180 ? 9.795 -0.867 2.891 1.00 93.44 180 GLN A CA 1
ATOM 1400 C C . GLN A 1 180 ? 9.774 -1.360 4.341 1.00 93.44 180 GLN A C 1
ATOM 1402 O O . GLN A 1 180 ? 10.704 -2.019 4.794 1.00 93.44 180 GLN A O 1
ATOM 1407 N N . PHE A 1 181 ? 8.691 -1.076 5.065 1.00 93.25 181 PHE A N 1
ATOM 1408 C CA . PHE A 1 181 ? 8.527 -1.442 6.470 1.00 93.25 181 PHE A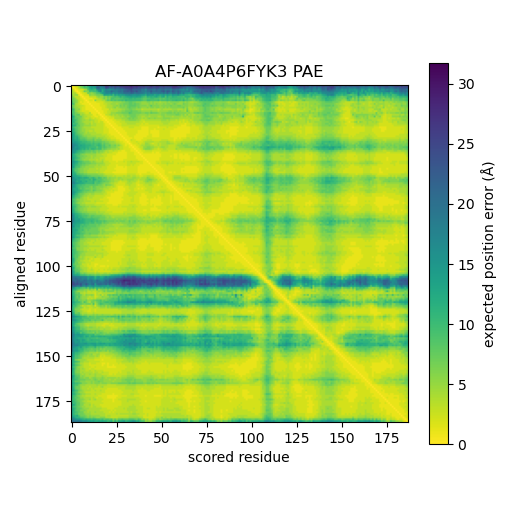 CA 1
ATOM 1409 C C . PHE A 1 181 ? 8.014 -2.874 6.691 1.00 93.25 181 PHE A C 1
ATOM 1411 O O . PHE A 1 181 ? 7.841 -3.286 7.839 1.00 93.25 181 PHE A O 1
ATOM 1418 N N . ALA A 1 182 ? 7.767 -3.653 5.630 1.00 94.00 182 ALA A N 1
ATOM 1419 C CA . ALA A 1 182 ? 7.249 -5.018 5.748 1.00 94.00 182 ALA A CA 1
ATOM 1420 C C . ALA A 1 182 ? 8.066 -5.917 6.703 1.00 94.00 182 ALA A C 1
ATOM 1422 O O . ALA A 1 182 ? 7.452 -6.631 7.501 1.00 94.00 182 ALA A O 1
ATOM 1423 N N . PRO A 1 183 ? 9.419 -5.881 6.700 1.00 92.81 183 PRO A N 1
ATOM 1424 C CA . PRO A 1 183 ? 10.217 -6.699 7.613 1.00 92.81 183 PRO A CA 1
ATOM 1425 C C . PRO A 1 183 ? 10.017 -6.342 9.088 1.00 92.81 183 PRO A C 1
ATOM 1427 O O . PRO A 1 183 ? 10.128 -7.217 9.936 1.00 92.81 183 PRO A O 1
ATOM 1430 N N . ALA A 1 184 ? 9.717 -5.080 9.406 1.00 90.50 184 ALA A N 1
ATOM 1431 C CA . ALA A 1 184 ? 9.500 -4.631 10.781 1.00 90.50 184 ALA A CA 1
ATOM 1432 C C . ALA A 1 184 ? 8.121 -5.037 11.325 1.00 90.50 184 ALA A C 1
ATOM 1434 O O . ALA A 1 184 ? 7.972 -5.213 12.527 1.00 90.50 184 ALA A O 1
ATOM 1435 N N . VAL A 1 185 ? 7.130 -5.209 10.444 1.00 90.50 185 VAL A N 1
ATOM 1436 C CA . VAL A 1 185 ? 5.754 -5.601 10.802 1.00 90.50 185 VAL A CA 1
ATOM 1437 C C . VAL A 1 185 ? 5.608 -7.113 11.017 1.00 90.50 185 VAL A C 1
ATOM 1439 O O . VAL A 1 185 ? 4.696 -7.557 11.706 1.00 90.50 185 VAL A O 1
ATOM 1442 N N . ARG A 1 186 ? 6.480 -7.912 10.395 1.00 84.62 186 ARG A N 1
ATOM 1443 C CA . ARG A 1 186 ? 6.419 -9.384 10.408 1.00 84.62 186 ARG A CA 1
ATOM 1444 C C . ARG A 1 186 ? 7.221 -10.049 11.533 1.00 84.62 186 ARG A C 1
ATOM 1446 O O . ARG A 1 186 ? 7.200 -11.274 11.609 1.00 84.62 186 ARG A O 1
ATOM 1453 N N . LYS A 1 187 ? 7.960 -9.270 12.326 1.00 71.12 187 LYS A N 1
ATOM 1454 C CA . LYS A 1 187 ? 8.688 -9.754 13.509 1.00 71.12 187 LYS A CA 1
ATOM 1455 C C . LYS A 1 187 ? 7.717 -10.027 14.648 1.00 71.12 187 LYS A C 1
ATOM 1457 O O . LYS A 1 187 ? 7.948 -11.033 15.347 1.00 71.12 187 LYS A O 1
#

Nearest PDB structures (foldseek):
  8rza-assembly1_A-2  TM=4.571E-01  e=7.500E-01  Pyrococcus furiosus
  4rvz-assembly1_Z  TM=4.677E-01  e=1.624E+00  Archaeoglobus fulgidus DSM 4304

Solvent-accessible surface area (backbone atoms only — not comparable to full-atom values): 10218 Å² total; per-residue (Å²): 118,76,69,59,57,59,34,32,57,48,18,50,49,24,54,71,62,17,67,85,88,63,83,39,65,32,50,30,37,73,38,91,90,40,89,91,42,59,31,33,49,60,85,91,38,46,27,38,62,45,86,93,54,84,80,78,68,63,78,45,77,39,50,37,24,42,31,31,77,38,55,38,61,45,97,87,65,49,75,32,76,74,39,60,67,30,37,31,27,41,73,66,52,90,61,48,38,83,32,28,20,52,23,26,37,41,50,55,102,86,49,76,50,36,25,53,25,32,54,88,61,35,67,41,40,32,30,53,68,68,27,56,52,47,57,18,74,44,52,58,16,76,82,71,76,41,80,75,52,76,58,58,40,32,52,34,29,27,51,53,87,42,75,84,46,76,65,30,57,40,60,18,33,42,47,64,81,54,28,63,52,32,73,42,65,72,111

Foldseek 3Di:
DVVLVVFLVVLVVLVVQADDFDFPKWAWDADPVDGPAIWTDDPPAIEHEDPPADDDDGGDIFGKFFQEFDADADPVRHGDLLGTNHTYIYTDDPQKDKWKWQAWEDDEPDDFTWTWIRDPSGIAIEHAARAQFDYFDCHCCVVVVHDGDDGHIYMFMFGPVCPPPRYTYTRGGRDLVRHPSSVSSVD

Mean predicted aligned error: 5.36 Å

Radius of gyration: 17.92 Å; Cα contacts (8 Å, |Δi|>4): 412; chains: 1; bounding box: 50×26×60 Å

Secondary structure (DSSP, 8-state):
-HHHHHHHHHHHHHHHHSPPP---EE--EE-SSSTT-EEEEETTEEEEEPTTSPPPPTTS-E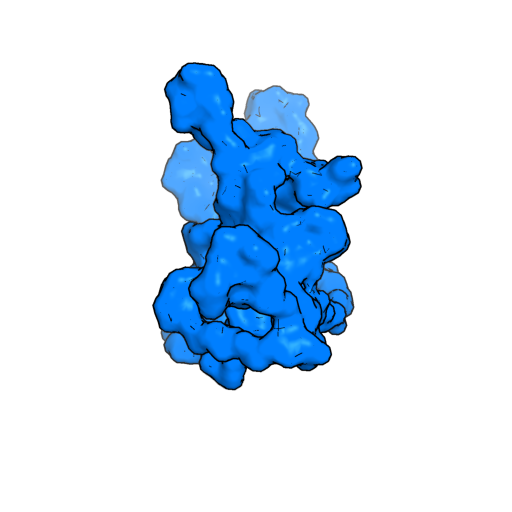EEEEEEEEEEE-TTS-EEEEEEEEEEEEE--TTEEEEEES-EE--TTTSPPBEEEEETTEEEEEE-TTS-B-EE--TTTTTTTPPPPPP--EEEEEEGGGGGSSEEE--EES-GGGBTTHHHH--